Protein AF-A0A3S0BTX6-F1 (afdb_monomer_lite)

Sequence (232 aa):
MAAVDSFFTSITDDEITRYQEYWRTLTPEDYLETFERWLFAFCSVHTSWAANVRGFEAIRSWAHWYQDSAGLKQRLEDSRIGLHINRTKFIGKFCDDYWANPQAFYLAQGEAWVQYRNRLVKRILGLGLAKVSFALEMIYPCAAEVVCLDTHMFQFYGLDQTKHARHYQALERHWVSHCLDRHVPSAVARAIYWDRKQKRTDSRYWTYVLERRPTYGPENTAVHRENIVDLT

pLDDT: mean 91.59, std 16.46, range [28.38, 98.75]

Foldseek 3Di:
DVLLVVLLVPQDPVLLVVLVVVLVLLADPDLLLLLLLLQLLLLPPPFDLVLSLLLSVLCNVVVVPLVPLVSQLVSNVVSVSPPSVQSSVQSNLVSVVCVVPVVLLDDDVPHDLVRSLVSVCVVRPRDHSLSSQSSVCSNCVQDRLFHRCDQVVCVSVVHGCVVPVVCRVVSSVVLSVSCVVSVHGSSSSVQVVVCVVVVHSGDCVRCVSSRDDPPPPPVPPPPVVPDPPDDD

Structure (mmCIF, N/CA/C/O backbone):
data_AF-A0A3S0BTX6-F1
#
_entry.id   AF-A0A3S0BTX6-F1
#
loop_
_atom_site.group_PDB
_atom_site.id
_atom_site.type_symbol
_atom_site.label_atom_id
_atom_site.label_alt_id
_atom_site.label_comp_id
_atom_site.label_asym_id
_atom_site.label_entity_id
_atom_site.label_seq_id
_atom_site.pdbx_PDB_ins_code
_atom_site.Cartn_x
_atom_site.Cartn_y
_atom_site.Cartn_z
_atom_site.occupancy
_atom_site.B_iso_or_equiv
_atom_site.auth_seq_id
_atom_site.auth_comp_id
_atom_site.auth_asym_id
_atom_site.auth_atom_id
_atom_site.pdbx_PDB_model_num
ATOM 1 N N . MET A 1 1 ? -4.127 -3.956 22.983 1.00 85.31 1 MET A N 1
ATOM 2 C CA . MET A 1 1 ? -5.382 -3.723 22.234 1.00 85.31 1 MET A CA 1
ATOM 3 C C . MET A 1 1 ? -6.029 -2.419 22.669 1.00 85.31 1 MET A C 1
ATOM 5 O O . MET A 1 1 ? -6.107 -1.560 21.815 1.00 85.31 1 MET A O 1
ATOM 9 N N . ALA A 1 2 ? -6.249 -2.171 23.968 1.00 91.06 2 ALA A N 1
ATOM 10 C CA . ALA A 1 2 ? -6.825 -0.922 24.511 1.00 91.06 2 ALA A CA 1
ATOM 11 C C . ALA A 1 2 ? -6.443 0.414 23.823 1.00 91.06 2 ALA A C 1
ATOM 13 O O . ALA A 1 2 ? -7.304 1.266 23.621 1.00 91.06 2 ALA A O 1
ATOM 14 N N . ALA A 1 3 ? -5.172 0.622 23.450 1.00 96.44 3 ALA A N 1
ATOM 15 C CA . ALA A 1 3 ? -4.741 1.834 22.741 1.00 96.44 3 ALA A CA 1
ATOM 16 C C . ALA A 1 3 ? -5.374 1.981 21.341 1.00 96.44 3 ALA A C 1
ATOM 18 O O . ALA A 1 3 ? -5.727 3.085 20.932 1.00 96.44 3 ALA A O 1
ATOM 19 N N . VAL A 1 4 ? -5.539 0.868 20.625 1.00 97.56 4 VAL A N 1
ATOM 20 C CA . VAL A 1 4 ? -6.206 0.795 19.319 1.00 97.56 4 VAL A CA 1
ATOM 21 C C . VAL A 1 4 ? -7.705 1.030 19.476 1.00 97.56 4 VAL A C 1
ATOM 23 O O . VAL A 1 4 ? -8.269 1.841 18.749 1.00 97.56 4 VAL A O 1
ATOM 26 N N . ASP A 1 5 ? -8.323 0.413 20.479 1.00 97.88 5 ASP A N 1
ATOM 27 C CA . ASP A 1 5 ? -9.754 0.560 20.774 1.00 97.88 5 ASP A CA 1
ATOM 28 C C . ASP A 1 5 ? -10.080 2.030 21.109 1.00 97.88 5 ASP A C 1
ATOM 30 O O . ASP A 1 5 ? -11.036 2.623 20.599 1.00 97.88 5 ASP A O 1
ATOM 34 N N . SER A 1 6 ? -9.207 2.661 21.904 1.00 98.00 6 SER A N 1
ATOM 35 C CA . SER A 1 6 ? -9.289 4.085 22.255 1.00 98.00 6 SER A CA 1
ATOM 36 C C . SER A 1 6 ? -9.119 4.979 21.027 1.00 98.00 6 SER A C 1
ATOM 38 O O . SER A 1 6 ? -9.824 5.976 20.879 1.00 98.00 6 SER A O 1
ATOM 40 N N . PHE A 1 7 ? -8.215 4.616 20.113 1.00 98.38 7 PHE A N 1
ATOM 41 C CA . PHE A 1 7 ? -8.054 5.329 18.853 1.00 98.38 7 PHE A CA 1
ATOM 42 C C . PHE A 1 7 ? -9.332 5.294 18.019 1.00 98.38 7 PHE A C 1
ATOM 44 O O . PHE A 1 7 ? -9.805 6.366 17.656 1.00 98.38 7 PHE A O 1
ATOM 51 N N . PHE A 1 8 ? -9.935 4.127 17.785 1.00 98.44 8 PHE A N 1
ATOM 52 C CA . PHE A 1 8 ? -11.176 4.030 17.005 1.00 98.44 8 PHE A CA 1
ATOM 53 C C . PHE A 1 8 ? -12.349 4.780 17.644 1.00 98.44 8 PHE A C 1
ATOM 55 O O . PHE A 1 8 ? -13.147 5.396 16.935 1.00 98.44 8 PHE A O 1
ATOM 62 N N . THR A 1 9 ? -12.418 4.791 18.976 1.00 97.69 9 THR A N 1
ATOM 63 C CA . THR A 1 9 ? -13.401 5.589 19.728 1.00 97.69 9 THR A CA 1
ATOM 64 C C . THR A 1 9 ? -13.186 7.094 19.526 1.00 97.69 9 THR A C 1
ATOM 66 O O . THR A 1 9 ? -14.139 7.863 19.531 1.00 97.69 9 THR A O 1
ATOM 69 N N . SER A 1 10 ? -11.939 7.524 19.315 1.00 97.81 10 SER A N 1
ATOM 70 C CA . SER A 1 10 ? -11.574 8.939 19.155 1.00 97.81 10 SER A CA 1
ATOM 71 C C . SER A 1 10 ? -11.671 9.486 17.726 1.00 97.81 10 SER A C 1
ATOM 73 O O . SER A 1 10 ? -11.437 10.678 17.529 1.00 97.81 10 SER A O 1
ATOM 75 N N . ILE A 1 11 ? -11.900 8.644 16.714 1.00 97.88 11 ILE A N 1
ATOM 76 C CA . ILE A 1 11 ? -12.086 9.114 15.333 1.00 97.88 11 ILE A CA 1
ATOM 77 C C . ILE A 1 11 ? -13.466 9.765 15.245 1.00 97.88 11 ILE A C 1
ATOM 79 O O . ILE A 1 11 ? -14.436 9.143 15.670 1.00 97.88 11 ILE A O 1
ATOM 83 N N . THR A 1 12 ? -13.574 10.972 14.693 1.00 97.81 12 THR A N 1
ATOM 84 C CA . THR A 1 12 ? -14.876 11.619 14.464 1.00 97.81 12 THR A CA 1
ATOM 85 C C . THR A 1 12 ? -15.434 11.315 13.074 1.00 97.81 12 THR A C 1
ATOM 87 O O . THR A 1 12 ? -14.688 11.002 12.145 1.00 97.81 12 THR A O 1
ATOM 90 N N . ASP A 1 13 ? -16.749 11.453 12.908 1.00 97.88 13 ASP A N 1
ATOM 91 C CA . ASP A 1 13 ? -17.410 11.240 11.613 1.00 97.88 13 ASP A CA 1
ATOM 92 C C . ASP A 1 13 ? -16.960 12.277 10.561 1.00 97.88 13 ASP A C 1
ATOM 94 O O . ASP A 1 13 ? -16.807 11.947 9.381 1.00 97.88 13 ASP A O 1
ATOM 98 N N . ASP A 1 14 ? -16.635 13.501 10.992 1.00 97.75 14 ASP A N 1
ATOM 99 C CA . ASP A 1 14 ? -16.046 14.544 10.141 1.00 97.75 14 ASP A CA 1
ATOM 100 C C . ASP A 1 14 ? -14.645 14.156 9.639 1.00 97.75 14 ASP A C 1
ATOM 102 O O . ASP A 1 14 ? -14.308 14.374 8.472 1.00 97.75 14 ASP A O 1
ATOM 106 N N . GLU A 1 15 ? -13.805 13.564 10.501 1.00 97.00 15 GLU A N 1
ATOM 107 C CA . GLU A 1 15 ? -12.497 13.049 10.085 1.00 97.00 15 GLU A CA 1
ATOM 108 C C . GLU A 1 15 ? -12.647 11.900 9.090 1.00 97.00 15 GLU A C 1
ATOM 110 O O . GLU A 1 15 ? -11.942 11.892 8.080 1.00 97.00 15 GLU A O 1
ATOM 115 N N . ILE A 1 16 ? -13.575 10.969 9.337 1.00 98.00 16 ILE A N 1
ATOM 116 C CA . ILE A 1 16 ? -13.862 9.859 8.417 1.00 98.00 16 ILE A CA 1
ATOM 117 C C . ILE A 1 16 ? -14.256 10.414 7.053 1.00 98.00 16 ILE A C 1
ATOM 119 O O . ILE A 1 16 ? -13.615 10.081 6.057 1.00 98.00 16 ILE A O 1
ATOM 123 N N . THR A 1 17 ? -15.251 11.301 7.016 1.00 98.12 17 THR A N 1
ATOM 124 C CA . THR A 1 17 ? -15.787 11.879 5.779 1.00 98.12 17 THR A CA 1
ATOM 125 C C . THR A 1 17 ? -14.691 12.581 4.986 1.00 98.12 17 THR A C 1
ATOM 127 O O . THR A 1 17 ? -14.437 12.232 3.834 1.00 98.12 17 THR A O 1
ATOM 130 N N . ARG A 1 18 ? -13.951 13.493 5.625 1.00 97.81 18 ARG A N 1
ATOM 131 C CA . ARG A 1 18 ? -12.898 14.277 4.970 1.00 97.81 18 ARG A CA 1
ATOM 132 C C . ARG A 1 18 ? -11.764 13.414 4.420 1.00 97.81 18 ARG A C 1
ATOM 134 O O . ARG A 1 18 ? -11.274 13.661 3.316 1.00 97.81 18 ARG A O 1
ATOM 141 N N . TYR A 1 19 ? -11.307 12.418 5.181 1.00 98.31 19 TYR A N 1
ATOM 142 C CA . TYR A 1 19 ? -10.267 11.514 4.694 1.00 98.31 19 TYR A CA 1
ATOM 143 C C . TYR A 1 19 ? -10.789 10.616 3.582 1.00 98.31 19 TYR A C 1
ATOM 145 O O . TYR A 1 19 ? -10.091 10.423 2.593 1.00 98.31 19 TYR A O 1
ATOM 153 N N . GLN A 1 20 ? -11.995 10.075 3.722 1.00 97.56 20 GLN A N 1
ATOM 154 C CA . GLN A 1 20 ? -12.587 9.198 2.725 1.00 97.56 20 GLN A CA 1
ATOM 155 C C . GLN A 1 20 ? -12.818 9.927 1.398 1.00 97.56 20 GLN A C 1
ATOM 157 O O . GLN A 1 20 ? -12.520 9.370 0.345 1.00 97.56 20 GLN A O 1
ATOM 162 N N . GLU A 1 21 ? -13.294 11.172 1.430 1.00 97.50 21 GLU A N 1
ATOM 163 C CA . GLU A 1 21 ? -13.417 12.024 0.245 1.00 97.50 21 GLU A CA 1
ATOM 164 C C . GLU A 1 21 ? -12.075 12.207 -0.457 1.00 97.50 21 GLU A C 1
ATOM 166 O O . GLU A 1 21 ? -11.979 11.937 -1.653 1.00 97.50 21 GLU A O 1
ATOM 171 N N . TYR A 1 22 ? -11.028 12.579 0.284 1.00 97.62 22 TYR A N 1
ATOM 172 C CA . TYR A 1 22 ? -9.695 12.749 -0.286 1.00 97.62 22 TYR A CA 1
ATOM 173 C C . TYR A 1 22 ? -9.117 11.440 -0.835 1.00 97.62 22 TYR A C 1
ATOM 175 O O . TYR A 1 22 ? -8.693 11.365 -1.982 1.00 97.62 22 TYR A O 1
ATOM 183 N N . TRP A 1 23 ? -9.118 10.374 -0.042 1.00 97.62 23 TRP A N 1
ATOM 184 C CA . TRP A 1 23 ? -8.547 9.099 -0.461 1.00 97.62 23 TRP A CA 1
ATOM 185 C C . TRP A 1 23 ? -9.301 8.485 -1.643 1.00 97.62 23 TRP A C 1
ATOM 187 O O . TRP A 1 23 ? -8.687 7.814 -2.471 1.00 97.62 23 TRP A O 1
ATOM 197 N N . ARG A 1 24 ? -10.602 8.769 -1.795 1.00 96.69 24 ARG A N 1
ATOM 198 C CA . ARG A 1 24 ? -11.366 8.387 -2.986 1.00 96.69 24 ARG A CA 1
ATOM 199 C C . ARG A 1 24 ? -10.812 9.039 -4.255 1.00 96.69 24 ARG A C 1
ATOM 201 O O . ARG A 1 24 ? -10.760 8.348 -5.270 1.00 96.69 24 ARG A O 1
ATOM 208 N N . THR A 1 25 ? -10.329 10.286 -4.207 1.00 96.31 25 THR A N 1
ATOM 209 C CA . THR A 1 25 ? -9.719 10.950 -5.380 1.00 96.31 25 THR A CA 1
ATOM 210 C C . THR A 1 25 ? -8.386 10.332 -5.804 1.00 96.31 25 THR A C 1
ATOM 212 O O . THR A 1 25 ? -7.902 10.628 -6.890 1.00 96.31 25 THR A O 1
ATOM 215 N N . LEU A 1 26 ? -7.775 9.491 -4.961 1.00 96.12 26 LEU A N 1
ATOM 216 C CA . LEU A 1 26 ? -6.524 8.784 -5.261 1.00 96.12 26 LEU A CA 1
ATOM 217 C C . LEU A 1 26 ? -6.740 7.379 -5.840 1.00 96.12 26 LEU A C 1
ATOM 219 O O . LEU A 1 26 ? -5.755 6.715 -6.188 1.00 96.12 26 LEU A O 1
ATOM 223 N N . THR A 1 27 ? -7.993 6.916 -5.910 1.00 96.56 27 THR A N 1
ATOM 224 C CA . THR A 1 27 ? -8.341 5.580 -6.411 1.00 96.56 27 THR A CA 1
ATOM 225 C C . THR A 1 27 ? -7.883 5.449 -7.862 1.00 96.56 27 THR A C 1
ATOM 227 O O . THR A 1 27 ? -8.326 6.261 -8.677 1.00 96.56 27 THR A O 1
ATOM 230 N N . PRO A 1 28 ? -7.018 4.473 -8.200 1.00 95.94 28 PRO A N 1
ATOM 231 C CA . PRO A 1 28 ? -6.564 4.286 -9.566 1.00 95.94 28 PRO A CA 1
ATOM 232 C C . PRO A 1 28 ? -7.732 3.954 -10.500 1.00 95.94 28 PRO A C 1
ATOM 234 O O . PRO A 1 28 ? -8.594 3.146 -10.154 1.00 95.94 28 PRO A O 1
ATOM 237 N N . GLU A 1 29 ? -7.745 4.561 -11.683 1.00 93.25 29 GLU A N 1
ATOM 238 C CA . GLU A 1 29 ? -8.796 4.355 -12.694 1.00 93.25 29 GLU A CA 1
ATOM 239 C C . GLU A 1 29 ? -8.452 3.256 -13.703 1.00 93.25 29 GLU A C 1
ATOM 241 O O . GLU A 1 29 ? -9.345 2.642 -14.288 1.00 93.25 29 GLU A O 1
ATOM 246 N N . ASP A 1 30 ? -7.164 2.970 -13.883 1.00 93.06 30 ASP A N 1
ATOM 247 C CA . ASP A 1 30 ? -6.687 2.011 -14.868 1.00 93.06 30 ASP A CA 1
ATOM 248 C C . ASP A 1 30 ? -5.523 1.146 -14.350 1.00 93.06 30 ASP A C 1
ATOM 250 O O . ASP A 1 30 ? -5.086 1.207 -13.189 1.00 93.06 30 ASP A O 1
ATOM 254 N N . TYR A 1 31 ? -5.027 0.283 -15.234 1.00 94.38 31 TYR A N 1
ATOM 255 C CA . TYR A 1 31 ? -3.908 -0.604 -14.943 1.00 94.38 31 TYR A CA 1
ATOM 256 C C . TYR A 1 31 ? -2.562 0.127 -14.865 1.00 94.38 31 TYR A C 1
ATOM 258 O O . TYR A 1 31 ? -1.632 -0.426 -14.279 1.00 94.38 31 TYR A O 1
ATOM 266 N N . LEU A 1 32 ? -2.430 1.339 -15.409 1.00 93.62 32 LEU A N 1
ATOM 267 C CA . LEU A 1 32 ? -1.206 2.139 -15.325 1.00 93.62 32 LEU A CA 1
ATOM 268 C C . LEU A 1 32 ? -1.096 2.751 -13.925 1.00 93.62 32 LEU A C 1
ATOM 270 O O . LEU A 1 32 ? -0.095 2.553 -13.238 1.00 93.62 32 LEU A O 1
ATOM 274 N N . GLU A 1 33 ? -2.156 3.402 -13.447 1.00 95.31 33 GLU A N 1
ATOM 275 C CA . GLU A 1 33 ? -2.215 3.969 -12.099 1.00 95.31 33 GLU A CA 1
ATOM 276 C C . GLU A 1 33 ? -2.116 2.865 -11.033 1.00 95.31 33 GLU A C 1
ATOM 278 O O . GLU A 1 33 ? -1.428 3.027 -10.021 1.00 95.31 33 GLU A O 1
ATOM 283 N N . THR A 1 34 ? -2.735 1.703 -11.279 1.00 97.62 34 THR A N 1
ATOM 284 C CA . THR A 1 34 ? -2.606 0.521 -10.410 1.00 97.62 34 THR A CA 1
ATOM 285 C C . THR A 1 34 ? -1.158 0.032 -10.342 1.00 97.62 34 THR A C 1
ATOM 287 O O . THR A 1 34 ? -0.646 -0.238 -9.252 1.00 97.62 34 THR A O 1
ATOM 290 N N . PHE A 1 35 ? -0.465 -0.038 -11.482 1.00 97.81 35 PHE A N 1
ATOM 291 C CA . PHE A 1 35 ? 0.953 -0.392 -11.545 1.00 97.81 35 PHE A CA 1
ATOM 292 C C . PHE A 1 35 ? 1.821 0.584 -10.740 1.00 97.81 35 PHE A C 1
ATOM 294 O O . PHE A 1 35 ? 2.686 0.161 -9.969 1.00 97.81 35 PHE A O 1
ATOM 301 N N . GLU A 1 36 ? 1.546 1.886 -10.821 1.00 97.25 36 GLU A N 1
ATOM 302 C CA . GLU A 1 36 ? 2.247 2.892 -10.021 1.00 97.25 36 GLU A CA 1
ATOM 303 C C . GLU A 1 36 ? 2.058 2.687 -8.510 1.00 97.25 36 GLU A C 1
ATOM 305 O O . GLU A 1 36 ? 3.014 2.864 -7.748 1.00 97.25 36 GLU A O 1
ATOM 310 N N . ARG A 1 37 ? 0.873 2.250 -8.050 1.00 98.31 37 ARG A N 1
ATOM 311 C CA . ARG A 1 37 ? 0.659 1.915 -6.625 1.00 98.31 37 ARG A CA 1
ATOM 312 C C . ARG A 1 37 ? 1.556 0.764 -6.175 1.00 98.31 37 ARG A C 1
ATOM 314 O O . ARG A 1 37 ? 2.072 0.789 -5.055 1.00 98.31 37 ARG A O 1
ATOM 321 N N . TRP A 1 38 ? 1.803 -0.211 -7.048 1.00 98.62 38 TRP A N 1
ATOM 322 C CA . TRP A 1 38 ? 2.756 -1.285 -6.777 1.00 98.62 38 TRP A CA 1
ATOM 323 C C . TRP A 1 38 ? 4.197 -0.780 -6.718 1.00 98.62 38 TRP A C 1
ATOM 325 O O . TRP A 1 38 ? 4.909 -1.122 -5.773 1.00 98.62 38 TRP A O 1
ATOM 335 N N . LEU A 1 39 ? 4.621 0.077 -7.654 1.00 98.44 39 LEU A N 1
ATOM 336 C CA . LEU A 1 39 ? 5.952 0.699 -7.607 1.00 98.44 39 LEU A CA 1
ATOM 337 C C . LEU A 1 39 ? 6.162 1.487 -6.307 1.00 98.44 39 LEU A C 1
ATOM 339 O O . LEU A 1 39 ? 7.201 1.353 -5.655 1.00 98.44 39 LEU A O 1
ATOM 343 N N . PHE A 1 40 ? 5.152 2.246 -5.878 1.00 98.56 40 PHE A N 1
ATOM 344 C CA . PHE A 1 40 ? 5.179 2.953 -4.600 1.00 98.56 40 PHE A CA 1
ATOM 345 C C . PHE A 1 40 ? 5.290 1.981 -3.413 1.00 98.56 40 PHE A C 1
ATOM 347 O O . PHE A 1 40 ? 6.073 2.194 -2.483 1.00 98.56 40 PHE A O 1
ATOM 354 N N . ALA A 1 41 ? 4.559 0.863 -3.444 1.00 98.56 41 ALA A N 1
ATOM 355 C CA . ALA A 1 41 ? 4.641 -0.159 -2.406 1.00 98.56 41 ALA A CA 1
ATOM 356 C C . ALA A 1 41 ? 6.029 -0.812 -2.334 1.00 98.56 41 ALA A C 1
ATOM 358 O O . ALA A 1 41 ? 6.549 -0.976 -1.224 1.00 98.56 41 ALA A O 1
ATOM 359 N N . PHE A 1 42 ? 6.662 -1.102 -3.478 1.00 98.56 42 PHE A N 1
ATOM 360 C CA . PHE A 1 42 ? 8.058 -1.535 -3.526 1.00 98.56 42 PHE A CA 1
ATOM 361 C C . PHE A 1 42 ? 8.939 -0.534 -2.805 1.00 98.56 42 PHE A C 1
ATOM 363 O O . PHE A 1 42 ? 9.574 -0.911 -1.818 1.00 98.56 42 PHE A O 1
ATOM 370 N N . CYS A 1 43 ? 8.921 0.736 -3.214 1.00 98.19 43 CYS A N 1
ATOM 371 C CA . CYS A 1 43 ? 9.722 1.816 -2.629 1.00 98.19 43 CYS A CA 1
ATOM 372 C C . CYS A 1 43 ? 9.550 1.975 -1.101 1.00 98.19 43 CYS A C 1
ATOM 374 O O . CYS A 1 43 ? 10.475 2.412 -0.413 1.00 98.19 43 CYS A O 1
ATOM 376 N N . SER A 1 44 ? 8.444 1.498 -0.525 1.00 97.00 44 SER A N 1
ATOM 377 C CA . SER A 1 44 ? 8.152 1.593 0.913 1.00 97.00 44 SER A CA 1
ATOM 378 C C . SER A 1 44 ? 8.814 0.532 1.818 1.00 97.00 44 SER A C 1
ATOM 380 O O . SER A 1 44 ? 8.680 0.588 3.046 1.00 97.00 44 SER A O 1
ATOM 382 N N . VAL A 1 45 ? 9.464 -0.494 1.255 1.00 96.31 45 VAL A N 1
ATOM 383 C CA . VAL A 1 45 ? 10.104 -1.582 2.025 1.00 96.31 45 VAL A CA 1
ATOM 384 C C . VAL A 1 45 ? 11.355 -1.074 2.753 1.00 96.31 45 VAL A C 1
ATOM 386 O O . VAL A 1 45 ? 12.283 -0.612 2.105 1.00 96.31 45 VAL A O 1
ATOM 389 N N . HIS A 1 46 ? 11.424 -1.201 4.084 1.00 92.69 46 HIS A N 1
ATOM 390 C CA . HIS A 1 46 ? 12.586 -0.780 4.894 1.00 92.69 46 HIS A CA 1
ATOM 391 C C . HIS A 1 46 ? 13.042 0.677 4.655 1.00 92.69 46 HIS A C 1
ATOM 393 O O . HIS A 1 46 ? 14.234 0.973 4.674 1.00 92.69 46 HIS A O 1
ATOM 399 N N . THR A 1 47 ? 12.100 1.598 4.434 1.00 93.12 47 THR A N 1
ATOM 400 C CA . THR A 1 47 ? 12.377 3.024 4.185 1.00 93.12 47 THR A CA 1
ATOM 401 C C . THR A 1 47 ? 11.464 3.932 5.005 1.00 93.12 47 THR A C 1
ATOM 403 O O . THR A 1 47 ? 10.390 3.530 5.452 1.00 93.12 47 THR A O 1
ATOM 406 N N . SER A 1 48 ? 11.888 5.184 5.200 1.00 93.00 48 SER A N 1
ATOM 407 C CA . SER A 1 48 ? 11.002 6.249 5.679 1.00 93.00 48 SER A CA 1
ATOM 408 C C . SER A 1 48 ? 10.030 6.686 4.580 1.00 93.00 48 SER A C 1
ATOM 410 O O . SER A 1 48 ? 10.298 6.489 3.393 1.00 93.00 48 SER A O 1
ATOM 412 N N . TRP A 1 49 ? 8.932 7.355 4.952 1.00 91.62 49 TRP A N 1
ATOM 413 C CA . TRP A 1 49 ? 7.984 7.902 3.973 1.00 91.62 49 TRP A CA 1
ATOM 414 C C . TRP A 1 49 ? 8.667 8.871 2.989 1.00 91.62 49 TRP A C 1
ATOM 416 O O . TRP A 1 49 ? 8.385 8.826 1.797 1.00 91.62 49 TRP A O 1
ATOM 426 N N . ALA A 1 50 ? 9.628 9.680 3.452 1.00 94.12 50 ALA A N 1
ATOM 427 C CA . ALA A 1 50 ? 10.342 10.635 2.605 1.00 94.12 50 ALA A CA 1
ATOM 428 C C . ALA A 1 50 ? 11.283 9.941 1.606 1.00 94.12 50 ALA A C 1
ATOM 430 O O . ALA A 1 50 ? 11.378 10.351 0.453 1.00 94.12 50 ALA A O 1
ATOM 431 N N . ALA A 1 51 ? 11.978 8.879 2.031 1.00 96.00 51 ALA A N 1
ATOM 432 C CA . ALA A 1 51 ? 12.806 8.081 1.126 1.00 96.00 51 ALA A CA 1
ATOM 433 C C . ALA A 1 51 ? 11.956 7.288 0.123 1.00 96.00 51 ALA A C 1
ATOM 435 O O . ALA A 1 51 ? 12.340 7.177 -1.038 1.00 96.00 51 ALA A O 1
ATOM 436 N N . ASN A 1 52 ? 10.792 6.792 0.553 1.00 97.38 52 ASN A N 1
ATOM 437 C CA . ASN A 1 52 ? 9.818 6.145 -0.319 1.00 97.38 52 ASN A CA 1
ATOM 438 C C . ASN A 1 52 ? 9.352 7.092 -1.438 1.00 97.38 52 ASN A C 1
ATOM 440 O O . ASN A 1 52 ? 9.466 6.746 -2.609 1.00 97.38 52 ASN A O 1
ATOM 444 N N . VAL A 1 53 ? 8.922 8.306 -1.075 1.00 97.38 53 VAL A N 1
ATOM 445 C CA . VAL A 1 53 ? 8.520 9.360 -2.022 1.00 97.38 53 VAL A CA 1
ATOM 446 C C . VAL A 1 53 ? 9.629 9.642 -3.036 1.00 97.38 53 VAL A C 1
ATOM 448 O O . VAL A 1 53 ? 9.388 9.519 -4.232 1.00 97.38 53 VAL A O 1
ATOM 451 N N . ARG A 1 54 ? 10.863 9.914 -2.584 1.00 97.38 54 ARG A N 1
ATOM 452 C CA . ARG A 1 54 ? 11.991 10.184 -3.495 1.00 97.38 54 ARG A CA 1
ATOM 453 C C . ARG A 1 54 ? 12.278 9.031 -4.452 1.00 97.38 54 ARG A C 1
ATOM 455 O O . ARG A 1 54 ? 12.484 9.260 -5.639 1.00 97.38 54 ARG A O 1
ATOM 462 N N . GLY A 1 55 ? 12.310 7.797 -3.950 1.00 97.81 55 GLY A N 1
ATOM 463 C CA . GLY A 1 55 ? 12.582 6.646 -4.807 1.00 97.81 55 GLY A CA 1
ATOM 464 C C . GLY A 1 55 ? 11.446 6.356 -5.779 1.00 97.81 55 GLY A C 1
ATOM 465 O O . GLY A 1 55 ? 11.721 6.018 -6.923 1.00 97.81 55 GLY A O 1
ATOM 466 N N . PHE A 1 56 ? 10.186 6.546 -5.373 1.00 98.12 56 PHE A N 1
ATOM 467 C CA . PHE A 1 56 ? 9.056 6.468 -6.295 1.00 98.12 56 PHE A CA 1
ATOM 468 C C . PHE A 1 56 ? 9.130 7.554 -7.370 1.00 98.12 56 PHE A C 1
ATOM 470 O O . PHE A 1 56 ? 9.016 7.229 -8.544 1.00 98.12 56 PHE A O 1
ATOM 477 N N . GLU A 1 57 ? 9.378 8.817 -7.017 1.00 97.06 57 GLU A N 1
ATOM 478 C CA . GLU A 1 57 ? 9.501 9.888 -8.016 1.00 97.06 57 GLU A CA 1
ATOM 479 C C . GLU A 1 57 ? 10.641 9.640 -9.012 1.00 97.06 57 GLU A C 1
ATOM 481 O O . GLU A 1 57 ? 10.491 9.956 -10.190 1.00 97.06 57 GLU A O 1
ATOM 486 N N . ALA A 1 58 ? 11.735 9.003 -8.588 1.00 97.06 58 ALA A N 1
ATOM 487 C CA . ALA A 1 58 ? 12.834 8.636 -9.482 1.00 97.06 58 ALA A CA 1
ATOM 488 C C . ALA A 1 58 ? 12.453 7.565 -10.522 1.00 97.06 58 ALA A C 1
ATOM 490 O O . ALA A 1 58 ? 13.059 7.512 -11.597 1.00 97.06 58 ALA A O 1
ATOM 491 N N . ILE A 1 59 ? 11.461 6.719 -10.215 1.00 96.75 59 ILE A N 1
ATOM 492 C CA . ILE A 1 59 ? 11.062 5.589 -11.066 1.00 96.75 59 ILE A CA 1
ATOM 493 C C . ILE A 1 59 ? 9.638 5.699 -11.625 1.00 96.75 59 ILE A C 1
ATOM 495 O O . ILE A 1 59 ? 9.276 4.908 -12.483 1.00 96.75 59 ILE A O 1
ATOM 499 N N . ARG A 1 60 ? 8.814 6.669 -11.217 1.00 93.00 60 ARG A N 1
ATOM 500 C CA . ARG A 1 60 ? 7.414 6.777 -11.678 1.00 93.00 60 ARG A CA 1
ATOM 501 C C . ARG A 1 60 ? 7.286 6.890 -13.199 1.00 93.00 60 ARG A C 1
ATOM 503 O O . ARG A 1 60 ? 6.274 6.500 -13.758 1.00 93.00 60 ARG A O 1
ATOM 510 N N . SER A 1 61 ? 8.316 7.387 -13.882 1.00 89.62 61 SER A N 1
ATOM 511 C CA . SER A 1 61 ? 8.388 7.482 -15.342 1.00 89.62 61 SER A CA 1
ATOM 512 C C . SER A 1 61 ? 8.813 6.149 -15.985 1.00 89.62 61 SER A C 1
ATOM 514 O O . SER A 1 61 ? 9.770 6.064 -16.757 1.00 89.62 61 SER A O 1
ATOM 516 N N . TRP A 1 62 ? 8.091 5.083 -15.632 1.00 90.94 62 TRP A N 1
ATOM 517 C CA . TRP A 1 62 ? 8.449 3.688 -15.903 1.00 90.94 62 TRP A CA 1
ATOM 518 C C . TRP A 1 62 ? 8.573 3.331 -17.381 1.00 90.94 62 TRP A C 1
ATOM 520 O O . TRP A 1 62 ? 9.414 2.506 -17.730 1.00 90.94 62 TRP A O 1
ATOM 530 N N . ALA A 1 63 ? 7.848 4.014 -18.268 1.00 88.94 63 ALA A N 1
ATOM 531 C CA . ALA A 1 63 ? 7.967 3.819 -19.712 1.00 88.94 63 ALA A CA 1
ATOM 532 C C . ALA A 1 63 ? 9.403 4.032 -20.240 1.00 88.94 63 ALA A C 1
ATOM 534 O O . ALA A 1 63 ? 9.779 3.429 -21.240 1.00 88.94 63 ALA A O 1
ATOM 535 N N . HIS A 1 64 ? 10.228 4.837 -19.557 1.00 89.19 64 HIS A N 1
ATOM 536 C CA . HIS A 1 64 ? 11.617 5.094 -19.956 1.00 89.19 64 HIS A CA 1
ATOM 537 C C . HIS A 1 64 ? 12.629 4.069 -19.442 1.00 89.19 64 HIS A C 1
ATOM 539 O O . HIS A 1 64 ? 13.792 4.147 -19.827 1.00 89.19 64 HIS A O 1
ATOM 545 N N . TRP A 1 65 ? 12.238 3.163 -18.543 1.00 92.38 65 TRP A N 1
ATOM 546 C CA . TRP A 1 65 ? 13.176 2.205 -17.955 1.00 92.38 65 TRP A CA 1
ATOM 547 C C . TRP A 1 65 ? 12.645 0.776 -17.832 1.00 92.38 65 TRP A C 1
ATOM 549 O O . TRP A 1 65 ? 13.420 -0.099 -17.471 1.00 92.38 65 TRP A O 1
ATOM 559 N N . TYR A 1 66 ? 11.373 0.481 -18.126 1.00 86.62 66 TYR A N 1
ATOM 560 C CA . TYR A 1 66 ? 10.790 -0.839 -17.825 1.00 86.62 66 TYR A CA 1
ATOM 561 C C . TYR A 1 66 ? 11.500 -2.026 -18.507 1.00 86.62 66 TYR A C 1
ATOM 563 O O . TYR A 1 66 ? 11.489 -3.120 -17.954 1.00 86.62 66 TYR A O 1
ATOM 571 N N . GLN A 1 67 ? 12.154 -1.806 -19.654 1.00 87.94 67 GLN A N 1
ATOM 572 C CA . GLN A 1 67 ? 13.021 -2.784 -20.342 1.00 87.94 67 GLN A CA 1
ATOM 573 C C . GLN A 1 67 ? 14.522 -2.519 -20.150 1.00 87.94 67 GLN A C 1
ATOM 575 O O . GLN A 1 67 ? 15.359 -3.271 -20.640 1.00 87.94 67 GLN A O 1
ATOM 580 N N . ASP A 1 68 ? 14.872 -1.460 -19.427 1.00 93.75 68 ASP A N 1
ATOM 581 C CA . ASP A 1 68 ? 16.239 -1.062 -19.119 1.00 93.75 68 ASP A CA 1
ATOM 582 C C . ASP A 1 68 ? 16.506 -1.244 -17.620 1.00 93.75 68 ASP A C 1
ATOM 584 O O . ASP A 1 68 ? 16.391 -0.330 -16.796 1.00 93.75 68 ASP A O 1
ATOM 588 N N . SER A 1 69 ? 16.892 -2.468 -17.255 1.00 95.38 69 SER A N 1
ATOM 589 C CA . SER A 1 69 ? 17.241 -2.789 -15.870 1.00 95.38 69 SER A CA 1
ATOM 590 C C . SER A 1 69 ? 18.419 -1.958 -15.347 1.00 95.38 69 SER A C 1
ATOM 592 O O . SER A 1 69 ? 18.497 -1.743 -14.134 1.00 95.38 69 SER A O 1
ATOM 594 N N . ALA A 1 70 ? 19.343 -1.518 -16.210 1.00 96.56 70 ALA A N 1
ATOM 595 C CA . ALA A 1 70 ? 20.470 -0.686 -15.798 1.00 96.56 70 ALA A CA 1
ATOM 596 C C . ALA A 1 70 ? 19.990 0.734 -15.473 1.00 96.56 70 ALA A C 1
ATOM 598 O O . ALA A 1 70 ? 20.315 1.257 -14.406 1.00 96.56 70 ALA A O 1
ATOM 599 N N . GLY A 1 71 ? 19.132 1.304 -16.321 1.00 96.88 71 GLY A N 1
ATOM 600 C CA . GLY A 1 71 ? 18.469 2.582 -16.083 1.00 96.88 71 GLY A CA 1
ATOM 601 C C . GLY A 1 71 ? 17.597 2.579 -14.829 1.00 96.88 71 GLY A C 1
ATOM 602 O O . GLY A 1 71 ? 17.655 3.528 -14.046 1.00 96.88 71 GLY A O 1
ATOM 603 N N . LEU A 1 72 ? 16.845 1.503 -14.569 1.00 97.69 72 LEU A N 1
ATOM 604 C CA . LEU A 1 72 ? 16.110 1.346 -13.307 1.00 97.69 72 LEU A CA 1
ATOM 605 C C . LEU A 1 72 ? 17.058 1.372 -12.100 1.00 97.69 72 LEU A C 1
ATOM 607 O O . LEU A 1 72 ? 16.810 2.098 -11.134 1.00 97.69 72 LEU A O 1
ATOM 611 N N . LYS A 1 73 ? 18.147 0.593 -12.151 1.00 97.94 73 LYS A N 1
ATOM 612 C CA . LYS A 1 73 ? 19.127 0.537 -11.060 1.00 97.94 73 LYS A CA 1
ATOM 613 C C . LYS A 1 73 ? 19.729 1.911 -10.791 1.00 97.94 73 LYS A C 1
ATOM 615 O O . LYS A 1 73 ? 19.749 2.326 -9.634 1.00 97.94 73 LYS A O 1
ATOM 620 N N . GLN A 1 74 ? 20.167 2.604 -11.842 1.00 97.75 74 GLN A N 1
ATOM 621 C CA . GLN A 1 74 ? 20.782 3.925 -11.742 1.00 97.75 74 GLN A CA 1
ATOM 622 C C . GLN A 1 74 ? 19.831 4.926 -11.074 1.00 97.75 74 GLN A C 1
ATOM 624 O O . GLN A 1 74 ? 20.189 5.546 -10.080 1.00 97.75 74 GLN A O 1
ATOM 629 N N . ARG A 1 75 ? 18.569 4.992 -11.519 1.00 97.94 75 ARG A N 1
ATOM 630 C CA . ARG A 1 75 ? 17.543 5.869 -10.922 1.00 97.94 75 ARG A CA 1
ATOM 631 C C . ARG A 1 75 ? 17.318 5.584 -9.435 1.00 97.94 75 ARG A C 1
ATOM 633 O O . ARG A 1 75 ? 17.201 6.506 -8.626 1.00 97.94 75 ARG A O 1
ATOM 640 N N . LEU A 1 76 ? 17.255 4.306 -9.057 1.00 97.75 76 LEU A N 1
ATOM 641 C CA . LEU A 1 76 ? 17.109 3.903 -7.657 1.00 97.75 76 LEU A CA 1
ATOM 642 C C . LEU A 1 76 ? 18.346 4.271 -6.827 1.00 97.75 76 LEU A C 1
ATOM 644 O O . LEU A 1 76 ? 18.201 4.716 -5.688 1.00 97.75 76 LEU A O 1
ATOM 648 N N . GLU A 1 77 ? 19.545 4.105 -7.375 1.00 97.44 77 GLU A N 1
ATOM 649 C CA . GLU A 1 77 ? 20.802 4.482 -6.727 1.00 97.44 77 GLU A CA 1
ATOM 650 C C . GLU A 1 77 ? 20.886 6.000 -6.503 1.00 97.44 77 GLU A C 1
ATOM 652 O O . GLU A 1 77 ? 21.059 6.438 -5.360 1.00 97.44 77 GLU A O 1
ATOM 657 N N . ASP A 1 78 ? 20.609 6.791 -7.541 1.00 97.69 78 ASP A N 1
ATOM 658 C CA . ASP A 1 78 ? 20.618 8.258 -7.507 1.00 97.69 78 ASP A CA 1
ATOM 659 C C . ASP A 1 78 ? 19.598 8.825 -6.511 1.00 97.69 78 ASP A C 1
ATOM 661 O O . ASP A 1 78 ? 19.863 9.808 -5.816 1.00 97.69 78 ASP A O 1
ATOM 665 N N . SER A 1 79 ? 18.447 8.159 -6.358 1.00 97.25 79 SER A N 1
ATOM 666 C CA . SER A 1 79 ? 17.421 8.543 -5.376 1.00 97.25 79 SER A CA 1
ATOM 667 C C . SER A 1 79 ? 17.840 8.334 -3.912 1.00 97.25 79 SER A C 1
ATOM 669 O O . SER A 1 79 ? 17.170 8.818 -2.989 1.00 97.25 79 SER A O 1
ATOM 671 N N . ARG A 1 80 ? 18.929 7.583 -3.678 1.00 96.19 80 ARG A N 1
ATOM 672 C CA . ARG A 1 80 ? 19.426 7.174 -2.353 1.00 96.19 80 ARG A CA 1
ATOM 673 C C . ARG A 1 80 ? 18.369 6.454 -1.502 1.00 96.19 80 ARG A C 1
ATOM 675 O O . ARG A 1 80 ? 18.360 6.579 -0.278 1.00 96.19 80 ARG A O 1
ATOM 682 N N . ILE A 1 81 ? 17.472 5.688 -2.131 1.00 95.00 81 ILE A N 1
ATOM 683 C CA . ILE A 1 81 ? 16.412 4.930 -1.435 1.00 95.00 81 ILE A CA 1
ATOM 684 C C . ILE A 1 81 ? 16.943 3.714 -0.648 1.00 95.00 81 ILE A C 1
ATOM 686 O O . ILE A 1 81 ? 16.261 3.191 0.234 1.00 95.00 81 ILE A O 1
ATOM 690 N N . GLY A 1 82 ? 18.167 3.264 -0.938 1.00 94.94 82 GLY A N 1
ATOM 691 C CA . GLY A 1 82 ? 18.760 2.069 -0.333 1.00 94.94 82 GLY A CA 1
ATOM 692 C C . GLY A 1 82 ? 18.198 0.764 -0.910 1.00 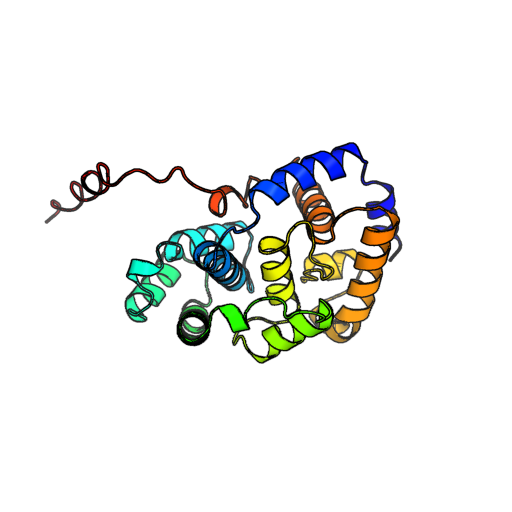94.94 82 GLY A C 1
ATOM 693 O O . GLY A 1 82 ? 17.168 0.747 -1.584 1.00 94.94 82 GLY A O 1
ATOM 694 N N . LEU A 1 83 ? 18.905 -0.349 -0.679 1.00 95.38 83 LEU A N 1
ATOM 695 C CA . LEU A 1 83 ? 18.576 -1.679 -1.230 1.00 95.38 83 LEU A CA 1
ATOM 696 C C . LEU A 1 83 ? 18.366 -1.692 -2.761 1.00 95.38 83 LEU A C 1
ATOM 698 O O . LEU A 1 83 ? 17.656 -2.554 -3.277 1.00 95.38 83 LEU A O 1
ATOM 702 N N . HIS A 1 84 ? 18.972 -0.751 -3.494 1.00 95.81 84 HIS A N 1
ATOM 703 C CA . HIS A 1 84 ? 18.705 -0.508 -4.917 1.00 95.81 84 HIS A CA 1
ATOM 704 C C . HIS A 1 84 ? 18.923 -1.761 -5.785 1.00 95.81 84 HIS A C 1
ATOM 706 O O . HIS A 1 84 ? 18.128 -2.012 -6.685 1.00 95.81 84 HIS A O 1
ATOM 712 N N . ILE A 1 85 ? 19.904 -2.616 -5.462 1.00 96.69 85 ILE A N 1
ATOM 713 C CA . ILE A 1 85 ? 20.137 -3.899 -6.156 1.00 96.69 85 ILE A CA 1
ATOM 714 C C . ILE A 1 85 ? 18.921 -4.831 -6.033 1.00 96.69 85 ILE A C 1
ATOM 716 O O . ILE A 1 85 ? 18.366 -5.274 -7.038 1.00 96.69 85 ILE A O 1
ATOM 720 N N . ASN A 1 86 ? 18.468 -5.098 -4.804 1.00 97.56 86 ASN A N 1
ATOM 721 C CA . ASN A 1 86 ? 17.318 -5.974 -4.558 1.00 97.56 86 ASN A CA 1
ATOM 722 C C . ASN A 1 86 ? 16.037 -5.383 -5.150 1.00 97.56 86 ASN A C 1
ATOM 724 O O . ASN A 1 86 ? 15.253 -6.099 -5.763 1.00 97.56 86 ASN A O 1
ATOM 728 N N . ARG A 1 87 ? 15.851 -4.066 -5.018 1.00 97.44 87 ARG A N 1
ATOM 729 C CA . ARG A 1 87 ? 14.715 -3.345 -5.599 1.00 97.44 87 ARG A CA 1
ATOM 730 C C . ARG A 1 87 ? 14.667 -3.474 -7.112 1.00 97.44 87 ARG A C 1
ATOM 732 O O . ARG A 1 87 ? 13.610 -3.799 -7.630 1.00 97.44 87 ARG A O 1
ATOM 739 N N . THR A 1 88 ? 15.799 -3.292 -7.789 1.00 98.06 88 THR A N 1
ATOM 740 C CA . THR A 1 88 ? 15.904 -3.454 -9.247 1.00 98.06 88 THR A CA 1
ATOM 741 C C . THR A 1 88 ? 15.454 -4.852 -9.656 1.00 98.06 88 THR A C 1
ATOM 743 O O . THR A 1 88 ? 14.587 -4.991 -10.512 1.00 98.06 88 THR A O 1
ATOM 746 N N . LYS A 1 89 ? 15.968 -5.892 -8.984 1.00 98.06 89 LYS A N 1
ATOM 747 C CA . LYS A 1 89 ? 15.581 -7.285 -9.249 1.00 98.06 89 LYS A CA 1
ATOM 748 C C . LYS A 1 89 ? 14.082 -7.525 -9.042 1.00 98.06 89 LYS A C 1
ATOM 750 O O . LYS A 1 89 ? 13.443 -8.171 -9.867 1.00 98.06 89 LYS A O 1
ATOM 755 N N . PHE A 1 90 ? 13.534 -7.063 -7.920 1.00 98.31 90 PHE A N 1
ATOM 756 C CA . PHE A 1 90 ? 12.140 -7.325 -7.555 1.00 98.31 90 PHE A CA 1
ATOM 757 C C . PHE A 1 90 ? 11.160 -6.552 -8.436 1.00 98.31 90 PHE A C 1
ATOM 759 O O . PHE A 1 90 ? 10.195 -7.139 -8.917 1.00 98.31 90 PHE A O 1
ATOM 766 N N . ILE A 1 91 ? 11.441 -5.271 -8.691 1.00 98.38 91 ILE A N 1
ATOM 767 C CA . ILE A 1 91 ? 10.645 -4.433 -9.588 1.00 98.38 91 ILE A CA 1
ATOM 768 C C . ILE A 1 91 ? 10.719 -4.980 -11.012 1.00 98.38 91 ILE A C 1
ATOM 770 O O . ILE A 1 91 ? 9.673 -5.148 -11.617 1.00 98.38 91 ILE A O 1
ATOM 774 N N . GLY A 1 92 ? 11.906 -5.337 -11.518 1.00 97.62 92 GLY A N 1
ATOM 775 C CA . GLY A 1 92 ? 12.054 -5.922 -12.855 1.00 97.62 92 GLY A CA 1
ATOM 776 C C . GLY A 1 92 ? 11.197 -7.177 -13.038 1.00 97.62 92 GLY A C 1
ATOM 777 O O . GLY A 1 92 ? 10.363 -7.223 -13.936 1.00 97.62 92 GLY A O 1
ATOM 778 N N . LYS A 1 93 ? 11.290 -8.140 -12.108 1.00 97.69 93 LYS A N 1
ATOM 779 C CA . LYS A 1 93 ? 10.430 -9.334 -12.144 1.00 97.69 93 LYS A CA 1
ATOM 780 C C . LYS A 1 93 ? 8.938 -8.985 -12.078 1.00 97.69 93 LYS A C 1
ATOM 782 O O . LYS A 1 93 ? 8.124 -9.617 -12.745 1.00 97.69 93 LYS A O 1
ATOM 787 N N . PHE A 1 94 ? 8.568 -8.023 -11.237 1.00 98.19 94 PHE A N 1
ATOM 788 C CA . PHE A 1 94 ? 7.183 -7.583 -11.136 1.00 98.19 94 PHE A CA 1
ATOM 789 C C . PHE A 1 94 ? 6.689 -6.941 -12.437 1.00 98.19 94 PHE A C 1
ATOM 791 O O . PHE A 1 94 ? 5.568 -7.234 -12.837 1.00 98.19 94 PHE A O 1
ATOM 798 N N . CYS A 1 95 ? 7.508 -6.125 -13.111 1.00 96.94 95 CYS A N 1
ATOM 799 C CA . CYS A 1 95 ? 7.189 -5.564 -14.423 1.00 96.94 95 CYS A CA 1
ATOM 800 C C . CYS A 1 95 ? 6.868 -6.677 -15.423 1.00 96.94 95 CYS A C 1
ATOM 802 O O . CYS A 1 95 ? 5.809 -6.629 -16.043 1.00 96.94 95 CYS A O 1
ATOM 804 N N . ASP A 1 96 ? 7.732 -7.689 -15.530 1.00 95.75 96 ASP A N 1
ATOM 805 C CA . ASP A 1 96 ? 7.525 -8.818 -16.445 1.00 95.75 96 ASP A CA 1
ATOM 806 C C . ASP A 1 96 ? 6.196 -9.534 -16.155 1.00 95.75 96 ASP A C 1
ATOM 808 O O . ASP A 1 96 ? 5.376 -9.740 -17.051 1.00 95.75 96 ASP A O 1
ATOM 812 N N . ASP A 1 97 ? 5.946 -9.867 -14.883 1.00 96.75 97 ASP A N 1
ATOM 813 C CA . ASP A 1 97 ? 4.739 -10.590 -14.475 1.00 96.75 97 ASP A CA 1
ATOM 814 C C . ASP A 1 97 ? 3.463 -9.744 -14.668 1.00 96.75 97 ASP A C 1
ATOM 816 O O . ASP A 1 97 ? 2.425 -10.283 -15.064 1.00 96.75 97 ASP A O 1
ATOM 820 N N . TYR A 1 98 ? 3.521 -8.440 -14.368 1.00 97.31 98 TYR A N 1
ATOM 821 C CA . TYR A 1 98 ? 2.390 -7.514 -14.477 1.00 97.31 98 TYR A CA 1
ATOM 822 C C . TYR A 1 98 ? 2.016 -7.265 -15.930 1.00 97.31 98 TYR A C 1
ATOM 824 O O . TYR A 1 98 ? 0.852 -7.413 -16.291 1.00 97.31 98 TYR A O 1
ATOM 832 N N . TRP A 1 99 ? 2.994 -6.952 -16.780 1.00 95.50 99 TRP A N 1
ATOM 833 C CA . TRP A 1 99 ? 2.740 -6.645 -18.185 1.00 95.50 99 TRP A CA 1
ATOM 834 C C . TRP A 1 99 ? 2.369 -7.875 -19.015 1.00 95.50 99 TRP A C 1
ATOM 836 O O . TRP A 1 99 ? 1.662 -7.736 -20.010 1.00 95.50 99 TRP A O 1
ATOM 846 N N . ALA A 1 100 ? 2.745 -9.080 -18.577 1.00 96.38 100 ALA A N 1
ATOM 847 C CA . ALA A 1 100 ? 2.259 -10.316 -19.182 1.00 96.38 100 ALA A CA 1
ATOM 848 C C . ALA A 1 100 ? 0.759 -10.564 -18.922 1.00 96.38 100 ALA A C 1
ATOM 850 O O . ALA A 1 100 ? 0.073 -11.120 -19.780 1.00 96.38 100 ALA A O 1
ATOM 851 N N . ASN A 1 101 ? 0.240 -10.195 -17.742 1.00 96.50 101 ASN A N 1
ATOM 852 C CA . ASN A 1 101 ? -1.178 -10.345 -17.404 1.00 96.50 101 ASN A CA 1
ATOM 853 C C . ASN A 1 101 ? -1.602 -9.405 -16.253 1.00 96.50 101 ASN A C 1
ATOM 855 O O . ASN A 1 101 ? -1.638 -9.843 -15.094 1.00 96.50 101 ASN A O 1
ATOM 859 N N . PRO A 1 102 ? -2.004 -8.153 -16.549 1.00 96.38 102 PRO A N 1
ATOM 860 C CA . PRO A 1 102 ? -2.409 -7.200 -15.516 1.00 96.38 102 PRO A CA 1
ATOM 861 C C . PRO A 1 102 ? -3.613 -7.684 -14.701 1.00 96.38 102 PRO A C 1
ATOM 863 O O . PRO A 1 102 ? -3.652 -7.501 -13.488 1.00 96.38 102 PRO A O 1
ATOM 866 N N . GLN A 1 103 ? -4.563 -8.382 -15.334 1.00 95.81 103 GLN A N 1
ATOM 867 C CA . GLN A 1 103 ? -5.781 -8.884 -14.682 1.00 95.81 103 GLN A CA 1
ATOM 868 C C . GLN A 1 103 ? -5.486 -9.862 -13.539 1.00 95.81 103 GLN A C 1
ATOM 870 O O . GLN A 1 103 ? -6.218 -9.910 -12.552 1.00 95.81 103 GLN A O 1
ATOM 875 N N . ALA A 1 104 ? -4.366 -10.593 -13.600 1.00 96.62 104 ALA A N 1
ATOM 876 C CA . ALA A 1 104 ? -3.940 -11.466 -12.506 1.00 96.62 104 ALA A CA 1
ATOM 877 C C . ALA A 1 104 ? -3.637 -10.707 -11.200 1.00 96.62 104 ALA A C 1
ATOM 879 O O . ALA A 1 104 ? -3.526 -11.337 -10.145 1.00 96.62 104 ALA A O 1
ATOM 880 N N . PHE A 1 105 ? -3.499 -9.381 -11.252 1.00 98.06 105 PHE A N 1
ATOM 881 C CA . PHE A 1 105 ? -3.230 -8.516 -10.107 1.00 98.06 105 PHE A CA 1
ATOM 882 C C . PHE A 1 105 ? -4.472 -7.814 -9.568 1.00 98.06 105 PHE A C 1
ATOM 884 O O . PHE A 1 105 ? -4.325 -7.024 -8.646 1.00 98.06 105 PHE A O 1
ATOM 891 N N . TYR A 1 106 ? -5.661 -8.113 -10.099 1.00 97.50 106 TYR A N 1
ATOM 892 C CA . TYR A 1 106 ? -6.935 -7.590 -9.611 1.00 97.50 106 TYR A CA 1
ATOM 893 C C . TYR A 1 106 ? -7.656 -8.602 -8.719 1.00 97.50 106 TYR A C 1
ATOM 895 O O . TYR A 1 106 ? -7.343 -9.801 -8.713 1.00 97.50 106 TYR A O 1
ATOM 903 N N . LEU A 1 107 ? -8.608 -8.088 -7.938 1.00 97.12 107 LEU A N 1
ATOM 904 C CA . LEU A 1 107 ? -9.507 -8.892 -7.120 1.00 97.12 107 LEU A CA 1
ATOM 905 C C . LEU A 1 107 ? -10.400 -9.729 -8.042 1.00 97.12 107 LEU A C 1
ATOM 907 O O . LEU A 1 107 ? -11.100 -9.176 -8.891 1.00 97.12 107 LEU A O 1
ATOM 911 N N . ALA A 1 108 ? -10.376 -11.053 -7.887 1.00 96.31 108 ALA A N 1
ATOM 912 C CA . ALA A 1 108 ? -11.238 -11.921 -8.680 1.00 96.31 108 ALA A CA 1
ATOM 913 C C . ALA A 1 108 ? -12.686 -11.892 -8.161 1.00 96.31 108 ALA A C 1
ATOM 915 O O . ALA A 1 108 ? -12.942 -11.656 -6.979 1.00 96.31 108 ALA A O 1
ATOM 916 N N . GLN A 1 109 ? -13.649 -12.170 -9.042 1.00 95.50 109 GLN A N 1
ATOM 917 C CA . GLN A 1 109 ? -15.059 -12.236 -8.660 1.00 95.50 109 GLN A CA 1
ATOM 918 C C . GLN A 1 109 ? -15.274 -13.280 -7.551 1.00 95.50 109 GLN A C 1
ATOM 920 O O . GLN A 1 109 ? -14.913 -14.444 -7.707 1.00 95.50 109 GLN A O 1
ATOM 925 N N . GLY A 1 110 ? -15.869 -12.855 -6.432 1.00 95.94 110 GLY A N 1
ATOM 926 C CA . GLY A 1 110 ? -16.138 -13.716 -5.275 1.00 95.94 110 GLY A CA 1
ATOM 927 C C . GLY A 1 110 ? -14.912 -14.067 -4.421 1.00 95.94 110 GLY A C 1
ATOM 928 O O . GLY A 1 110 ? -15.047 -14.812 -3.454 1.00 95.94 110 GLY A O 1
ATOM 929 N N . GLU A 1 111 ? -13.724 -13.548 -4.743 1.00 97.69 111 GLU A N 1
ATOM 930 C CA . GLU A 1 111 ? -12.527 -13.739 -3.924 1.00 97.69 111 GLU A CA 1
ATOM 931 C C . GLU A 1 111 ? -12.598 -12.865 -2.664 1.00 97.69 111 GLU A C 1
ATOM 933 O O . GLU A 1 111 ? -12.892 -11.674 -2.731 1.00 97.69 111 GLU A O 1
ATOM 938 N N . ALA A 1 112 ? -12.308 -13.436 -1.492 1.00 97.94 112 ALA A N 1
ATOM 939 C CA . ALA A 1 112 ? -12.233 -12.645 -0.266 1.00 97.94 112 ALA A CA 1
ATOM 940 C C . ALA A 1 112 ? -10.939 -11.812 -0.229 1.00 97.94 112 ALA A C 1
ATOM 942 O O . ALA A 1 112 ? -9.874 -12.293 -0.623 1.00 97.94 112 ALA A O 1
ATOM 943 N N . TRP A 1 113 ? -10.972 -10.611 0.356 1.00 98.38 113 TRP A N 1
ATOM 944 C CA . TRP A 1 113 ? -9.812 -9.705 0.441 1.00 98.38 113 TRP A CA 1
ATOM 945 C C . TRP A 1 113 ? -8.538 -10.352 1.007 1.00 98.38 113 TRP A C 1
ATOM 947 O O . TRP A 1 113 ? -7.433 -10.164 0.489 1.00 98.38 113 TRP A O 1
ATOM 957 N N . VAL A 1 114 ? -8.684 -11.174 2.049 1.00 98.12 114 VAL A N 1
ATOM 958 C CA . VAL A 1 114 ? -7.576 -11.928 2.654 1.00 98.12 114 VAL A CA 1
ATOM 959 C C . VAL A 1 114 ? -6.986 -12.952 1.679 1.00 98.12 114 VAL A C 1
ATOM 961 O O . VAL A 1 114 ? -5.764 -13.111 1.631 1.00 98.12 114 VAL A O 1
ATOM 964 N N . GLN A 1 115 ? -7.830 -13.645 0.907 1.00 98.38 115 GLN A N 1
ATOM 965 C CA . GLN A 1 115 ? -7.394 -14.614 -0.105 1.00 98.38 115 GLN A CA 1
ATOM 966 C C . GLN A 1 115 ? -6.668 -13.899 -1.243 1.00 98.38 115 GLN A C 1
ATOM 968 O O . GLN A 1 115 ? -5.548 -14.290 -1.580 1.00 98.38 115 GLN A O 1
ATOM 973 N N . TYR A 1 116 ? -7.246 -12.798 -1.723 1.00 98.62 116 TYR A N 1
ATOM 974 C CA . TYR A 1 116 ? -6.675 -11.937 -2.749 1.00 98.62 116 TYR A CA 1
ATOM 975 C C . TYR A 1 116 ? -5.270 -11.454 -2.389 1.00 98.62 116 TYR A C 1
ATOM 977 O O . TYR A 1 116 ? -4.307 -11.733 -3.109 1.00 98.62 116 TYR A O 1
ATOM 985 N N . ARG A 1 117 ? -5.099 -10.828 -1.219 1.00 98.56 117 ARG A N 1
ATOM 986 C CA . ARG A 1 117 ? -3.767 -10.437 -0.744 1.00 98.56 117 ARG A CA 1
ATOM 987 C C . ARG A 1 117 ? -2.830 -11.641 -0.667 1.00 98.56 117 ARG A C 1
ATOM 989 O O . ARG A 1 117 ? -1.698 -11.560 -1.134 1.00 98.56 117 ARG A O 1
ATOM 996 N N . ASN A 1 118 ? -3.251 -12.744 -0.050 1.00 98.44 118 ASN A N 1
ATOM 997 C CA . ASN A 1 118 ? -2.366 -13.893 0.159 1.00 98.44 118 ASN A CA 1
ATOM 998 C C . ASN A 1 118 ? -1.914 -14.521 -1.169 1.00 98.44 118 ASN A C 1
ATOM 1000 O O . ASN A 1 118 ? -0.781 -14.995 -1.267 1.00 98.44 118 ASN A O 1
ATOM 1004 N N . ARG A 1 119 ? -2.770 -14.502 -2.196 1.00 98.44 119 ARG A N 1
ATOM 1005 C CA . ARG A 1 119 ? -2.421 -14.887 -3.566 1.00 98.44 119 ARG A CA 1
ATOM 1006 C C . ARG A 1 119 ? -1.344 -13.966 -4.137 1.00 98.44 119 ARG A C 1
ATOM 1008 O O . ARG A 1 119 ? -0.352 -14.462 -4.668 1.00 98.44 119 ARG A O 1
ATOM 1015 N N . LEU A 1 120 ? -1.488 -12.652 -3.973 1.00 98.69 120 LEU A N 1
ATOM 1016 C CA . LEU A 1 120 ? -0.487 -11.682 -4.426 1.00 98.69 120 LEU A CA 1
ATOM 1017 C C . LEU A 1 120 ? 0.840 -11.787 -3.663 1.00 98.69 120 LEU A C 1
ATOM 1019 O O . LEU A 1 120 ? 1.887 -11.731 -4.295 1.00 98.69 120 LEU A O 1
ATOM 1023 N N . VAL A 1 121 ? 0.828 -12.038 -2.350 1.00 98.50 121 VAL A N 1
ATOM 1024 C CA . VAL A 1 121 ? 2.054 -12.280 -1.555 1.00 98.50 121 VAL A CA 1
ATOM 1025 C C . VAL A 1 121 ? 2.853 -13.472 -2.089 1.00 98.50 121 VAL A C 1
ATOM 1027 O O . VAL A 1 121 ? 4.078 -13.445 -2.083 1.00 98.50 121 VAL A O 1
ATOM 1030 N N . LYS A 1 122 ? 2.177 -14.523 -2.569 1.00 98.19 122 LYS A N 1
ATOM 1031 C CA . LYS A 1 122 ? 2.845 -15.686 -3.177 1.00 98.19 122 LYS A CA 1
ATOM 1032 C C . LYS A 1 122 ? 3.385 -15.396 -4.580 1.00 98.19 122 LYS A C 1
ATOM 1034 O O . LYS A 1 122 ? 4.334 -16.046 -5.004 1.00 98.19 122 LYS A O 1
ATOM 1039 N N . ARG A 1 123 ? 2.760 -14.464 -5.305 1.00 97.69 123 ARG A N 1
ATOM 1040 C CA . ARG A 1 123 ? 3.108 -14.105 -6.688 1.00 97.69 123 ARG A CA 1
ATOM 1041 C C . ARG A 1 123 ? 4.229 -13.066 -6.753 1.00 97.69 123 ARG A C 1
ATOM 1043 O O . ARG A 1 123 ? 5.130 -13.201 -7.572 1.00 97.69 123 ARG A O 1
ATOM 1050 N N . ILE A 1 124 ? 4.166 -12.032 -5.918 1.00 98.50 124 ILE A N 1
ATOM 1051 C CA . ILE A 1 124 ? 5.032 -10.855 -6.013 1.00 98.50 124 ILE A CA 1
ATOM 1052 C C . ILE A 1 124 ? 6.305 -11.074 -5.198 1.00 98.50 124 ILE A C 1
ATOM 1054 O O . ILE A 1 124 ? 6.299 -11.046 -3.967 1.00 98.50 124 ILE A O 1
ATOM 1058 N N . LEU A 1 125 ? 7.430 -11.231 -5.893 1.00 98.12 125 LEU A N 1
ATOM 1059 C CA . LEU A 1 125 ? 8.734 -11.291 -5.244 1.00 98.12 125 LEU A CA 1
ATOM 1060 C C . LEU A 1 125 ? 9.065 -9.943 -4.582 1.00 98.12 125 LEU A C 1
ATOM 1062 O O . LEU A 1 125 ? 9.005 -8.900 -5.222 1.00 98.12 125 LEU A O 1
ATOM 1066 N N . GLY A 1 126 ? 9.467 -9.973 -3.309 1.00 97.12 126 GLY A N 1
ATOM 1067 C CA . GLY A 1 126 ? 9.942 -8.792 -2.579 1.00 97.12 126 GLY A CA 1
ATOM 1068 C C . GLY A 1 126 ? 8.885 -8.051 -1.753 1.00 97.12 126 GLY A C 1
ATOM 1069 O O . GLY A 1 126 ? 9.263 -7.199 -0.950 1.00 97.12 126 GLY A O 1
ATOM 1070 N N . LEU A 1 127 ? 7.594 -8.392 -1.873 1.00 98.38 127 LEU A N 1
ATOM 1071 C CA . LEU A 1 127 ? 6.525 -7.828 -1.039 1.00 98.38 127 LEU A CA 1
ATOM 1072 C C . LEU A 1 127 ? 5.907 -8.892 -0.121 1.00 98.38 127 LEU A C 1
ATOM 1074 O O . LEU A 1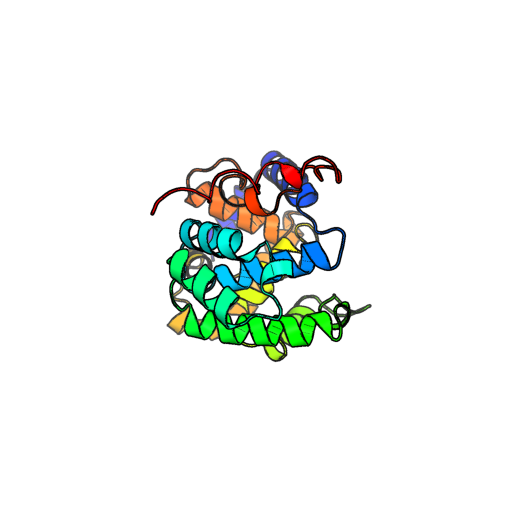 127 ? 5.303 -9.858 -0.571 1.00 98.38 127 LEU A O 1
ATOM 1078 N N . GLY A 1 128 ? 6.023 -8.685 1.193 1.00 97.06 128 GLY A N 1
ATOM 1079 C CA . GLY A 1 128 ? 5.315 -9.483 2.200 1.00 97.06 128 GLY A CA 1
ATOM 1080 C C . GLY A 1 128 ? 3.904 -8.959 2.498 1.00 97.06 128 GLY A C 1
ATOM 1081 O O . GLY A 1 128 ? 3.479 -7.946 1.942 1.00 97.06 128 GLY A O 1
ATOM 1082 N N . LEU A 1 129 ? 3.210 -9.606 3.448 1.00 97.44 129 LEU A N 1
ATOM 1083 C CA . LEU A 1 129 ? 1.829 -9.279 3.857 1.00 97.44 129 LEU A CA 1
ATOM 1084 C C . LEU A 1 129 ? 1.588 -7.774 4.028 1.00 97.44 129 LEU A C 1
ATOM 1086 O O . LEU A 1 129 ? 0.690 -7.233 3.392 1.00 97.44 129 LEU A O 1
ATOM 1090 N N . ALA A 1 130 ? 2.430 -7.097 4.816 1.00 97.50 130 ALA A N 1
ATOM 1091 C CA . ALA A 1 130 ? 2.286 -5.668 5.088 1.00 97.50 130 ALA A CA 1
ATOM 1092 C C . ALA A 1 130 ? 2.302 -4.819 3.814 1.00 97.50 130 ALA A C 1
ATOM 1094 O O . ALA A 1 130 ? 1.466 -3.940 3.648 1.00 97.50 130 ALA A O 1
ATOM 1095 N N . LYS A 1 131 ? 3.235 -5.080 2.894 1.00 98.25 131 LYS A N 1
ATOM 1096 C CA . LYS A 1 131 ? 3.427 -4.222 1.718 1.00 98.25 131 LYS A CA 1
ATOM 1097 C C . LYS A 1 131 ? 2.500 -4.564 0.562 1.00 98.25 131 LYS A C 1
ATOM 1099 O O . LYS A 1 131 ? 2.141 -3.663 -0.186 1.00 98.25 131 LYS A O 1
ATOM 1104 N N . VAL A 1 132 ? 2.032 -5.809 0.478 1.00 98.75 132 VAL A N 1
ATOM 1105 C CA . VAL A 1 132 ? 0.893 -6.137 -0.384 1.00 98.75 132 VAL A CA 1
ATOM 1106 C C . VAL A 1 132 ? -0.373 -5.468 0.148 1.00 98.75 132 VAL A C 1
ATOM 1108 O O . VAL A 1 132 ? -1.032 -4.781 -0.620 1.00 98.75 132 VAL A O 1
ATOM 1111 N N . SER A 1 133 ? -0.679 -5.561 1.449 1.00 98.75 133 SER A N 1
ATOM 1112 C CA . SER A 1 133 ? -1.805 -4.810 2.028 1.00 98.75 133 SER A CA 1
ATOM 1113 C C . SER A 1 133 ? -1.668 -3.304 1.783 1.00 98.75 133 SER A C 1
ATOM 1115 O O . SER A 1 133 ? -2.647 -2.668 1.426 1.00 98.75 133 SER A O 1
ATOM 1117 N N . PHE A 1 134 ? -0.463 -2.739 1.909 1.00 98.62 134 PHE A N 1
ATOM 1118 C CA . PHE A 1 134 ? -0.223 -1.317 1.648 1.00 98.62 134 PHE A CA 1
ATOM 1119 C C . PHE A 1 134 ? -0.543 -0.917 0.206 1.00 98.62 134 PHE A C 1
ATOM 1121 O O . PHE A 1 134 ? -1.173 0.110 -0.020 1.00 98.62 134 PHE A O 1
ATOM 1128 N N . ALA A 1 135 ? -0.142 -1.736 -0.770 1.00 98.69 135 ALA A N 1
ATOM 1129 C CA . ALA A 1 135 ? -0.528 -1.524 -2.160 1.00 98.69 135 ALA A CA 1
ATOM 1130 C C . ALA A 1 135 ? -2.052 -1.579 -2.324 1.00 98.69 135 ALA A C 1
ATOM 1132 O O . ALA A 1 135 ? -2.633 -0.679 -2.918 1.00 98.69 135 ALA A O 1
ATOM 1133 N N . LEU A 1 136 ? -2.707 -2.590 -1.745 1.00 98.75 136 LEU A N 1
ATOM 1134 C CA . LEU A 1 136 ? -4.159 -2.756 -1.836 1.00 98.75 136 LEU A CA 1
ATOM 1135 C C . LEU A 1 136 ? -4.934 -1.609 -1.183 1.00 98.75 136 LEU A C 1
ATOM 1137 O O . LEU A 1 136 ? -5.949 -1.194 -1.725 1.00 98.75 136 LEU A O 1
ATOM 1141 N N . GLU A 1 137 ? -4.443 -1.053 -0.079 1.00 98.56 137 GLU A N 1
ATOM 1142 C CA . GLU A 1 137 ? -4.998 0.157 0.537 1.00 98.56 137 GLU A CA 1
ATOM 1143 C C . GLU A 1 137 ? -4.899 1.382 -0.383 1.00 98.56 137 GLU A C 1
ATOM 1145 O O . GLU A 1 137 ? -5.754 2.253 -0.318 1.00 98.56 137 GLU A O 1
ATOM 1150 N N . MET A 1 138 ? -3.883 1.477 -1.245 1.00 98.19 138 MET A N 1
ATOM 1151 C CA . MET A 1 138 ? -3.781 2.568 -2.225 1.00 98.19 138 MET A CA 1
ATOM 1152 C C . MET A 1 138 ? -4.582 2.293 -3.504 1.00 98.19 138 MET A C 1
ATOM 1154 O O . MET A 1 138 ? -5.006 3.235 -4.166 1.00 98.19 138 MET A O 1
ATOM 1158 N N . ILE A 1 139 ? -4.774 1.021 -3.865 1.00 98.50 139 ILE A N 1
ATOM 1159 C CA . ILE A 1 139 ? -5.548 0.613 -5.049 1.00 98.50 139 ILE A CA 1
ATOM 1160 C C . ILE A 1 139 ? -7.056 0.648 -4.757 1.00 98.50 139 ILE A C 1
ATOM 1162 O O . ILE A 1 139 ? -7.844 1.024 -5.614 1.00 98.50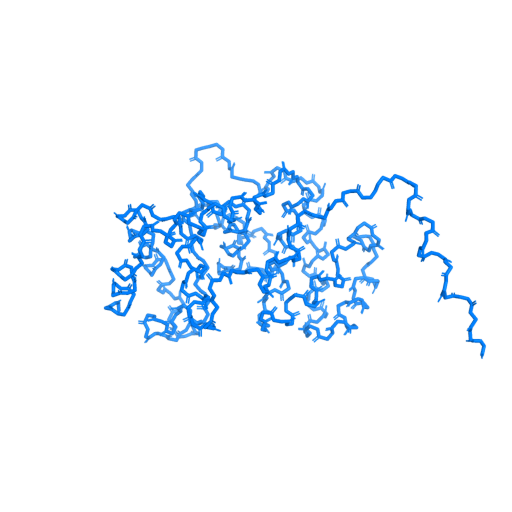 139 ILE A O 1
ATOM 1166 N N . TYR A 1 140 ? -7.466 0.299 -3.538 1.00 98.31 140 TYR A N 1
ATOM 1167 C CA . TYR A 1 140 ? -8.866 0.230 -3.117 1.00 98.31 140 TYR A CA 1
ATOM 1168 C C . TYR A 1 140 ? -9.078 0.970 -1.786 1.00 98.31 140 TYR A C 1
ATOM 1170 O O . TYR A 1 140 ? -9.498 0.364 -0.795 1.00 98.31 140 TYR A O 1
ATOM 1178 N N . PRO A 1 141 ? -8.812 2.284 -1.721 1.00 97.62 141 PRO A N 1
ATOM 1179 C CA . PRO A 1 141 ? -8.727 3.013 -0.453 1.00 97.62 141 PRO A CA 1
ATOM 1180 C C . PRO A 1 141 ? -10.017 3.031 0.366 1.00 97.62 141 PRO A C 1
ATOM 1182 O O . PRO A 1 141 ? -9.977 3.094 1.592 1.00 97.62 141 PRO A O 1
ATOM 1185 N N . CYS A 1 142 ? -11.168 2.936 -0.297 1.00 97.44 142 CYS A N 1
ATOM 1186 C CA . CYS A 1 142 ? -12.469 2.909 0.367 1.00 97.44 142 CYS A CA 1
ATOM 1187 C C . CYS A 1 142 ? -13.094 1.507 0.458 1.00 97.44 142 CYS A C 1
ATOM 1189 O O . CYS A 1 142 ? -14.198 1.395 0.978 1.00 97.44 142 CYS A O 1
ATOM 1191 N N . ALA A 1 143 ? -12.435 0.463 -0.060 1.00 97.19 143 ALA A N 1
ATOM 1192 C CA . ALA A 1 143 ? -13.029 -0.873 -0.189 1.00 97.19 143 ALA A CA 1
ATOM 1193 C C . ALA A 1 143 ? -12.157 -2.013 0.357 1.00 97.19 143 ALA A C 1
ATOM 1195 O O . ALA A 1 143 ? -12.692 -3.065 0.687 1.00 97.19 143 ALA A O 1
ATOM 1196 N N . ALA A 1 144 ? -10.836 -1.835 0.467 1.00 97.50 144 ALA A N 1
ATOM 1197 C CA . ALA A 1 144 ? -9.950 -2.879 0.969 1.00 97.50 144 ALA A CA 1
ATOM 1198 C C . ALA A 1 144 ? -10.281 -3.254 2.423 1.00 97.50 144 ALA A C 1
ATOM 1200 O O . ALA A 1 144 ? -10.169 -2.428 3.329 1.00 97.50 144 ALA A O 1
ATOM 1201 N N . GLU A 1 145 ? -10.576 -4.532 2.661 1.00 97.31 145 GLU A N 1
ATOM 1202 C CA . GLU A 1 145 ? -10.773 -5.105 4.004 1.00 97.31 145 GLU A CA 1
ATOM 1203 C C . GLU A 1 145 ? -9.519 -5.846 4.493 1.00 97.31 145 GLU A C 1
ATOM 1205 O O . GLU A 1 145 ? -9.561 -6.917 5.099 1.00 97.31 145 GLU A O 1
ATOM 1210 N N . VAL A 1 146 ? -8.359 -5.276 4.184 1.00 98.25 146 VAL A N 1
ATOM 1211 C CA . VAL A 1 146 ? -7.054 -5.680 4.710 1.00 98.25 146 VAL A CA 1
ATOM 1212 C C . VAL A 1 146 ? -6.336 -4.442 5.218 1.00 98.25 146 VAL A C 1
ATOM 1214 O O . VAL A 1 146 ? -6.681 -3.318 4.849 1.00 98.25 146 VAL A O 1
ATOM 1217 N N . VAL A 1 147 ? -5.336 -4.633 6.075 1.00 98.25 147 VAL A N 1
ATOM 1218 C CA . VAL A 1 147 ? -4.551 -3.515 6.608 1.00 98.25 147 VAL A CA 1
ATOM 1219 C C . VAL A 1 147 ? -3.058 -3.789 6.496 1.00 98.25 147 VAL A C 1
ATOM 1221 O O . VAL A 1 147 ? -2.591 -4.924 6.650 1.00 98.25 147 VAL A O 1
ATOM 1224 N N . CYS A 1 148 ? -2.284 -2.751 6.190 1.00 98.31 148 CYS A N 1
ATOM 1225 C CA . CYS A 1 148 ? -0.830 -2.762 6.288 1.00 98.31 148 CYS A CA 1
ATOM 1226 C C . CYS A 1 148 ? -0.417 -2.668 7.761 1.00 98.31 148 CYS A C 1
ATOM 1228 O O . CYS A 1 148 ? -0.359 -1.582 8.337 1.00 98.31 148 CYS A O 1
ATOM 1230 N N . LEU A 1 149 ? -0.090 -3.808 8.374 1.00 97.44 149 LEU A N 1
ATOM 1231 C CA . LEU A 1 149 ? 0.488 -3.847 9.717 1.00 97.44 149 LEU A CA 1
ATOM 1232 C C . LEU A 1 149 ? 2.014 -3.861 9.622 1.00 97.44 149 LEU A C 1
ATOM 1234 O O . LEU A 1 149 ? 2.666 -4.905 9.716 1.00 97.44 149 LEU A O 1
ATOM 1238 N N . ASP A 1 150 ? 2.583 -2.683 9.388 1.00 94.19 150 ASP A N 1
ATOM 1239 C CA . ASP A 1 150 ? 4.024 -2.470 9.476 1.00 94.19 150 ASP A CA 1
ATOM 1240 C C . ASP A 1 150 ? 4.522 -2.468 10.933 1.00 94.19 150 ASP A C 1
ATOM 1242 O O . ASP A 1 150 ? 3.760 -2.638 11.889 1.00 94.19 150 ASP A O 1
ATOM 1246 N N . THR A 1 151 ? 5.828 -2.279 11.121 1.00 94.44 151 THR A N 1
ATOM 1247 C CA . THR A 1 151 ? 6.446 -2.276 12.452 1.00 94.44 151 THR A CA 1
ATOM 1248 C C . THR A 1 151 ? 5.793 -1.270 13.401 1.00 94.44 151 THR A C 1
ATOM 1250 O O . THR A 1 151 ? 5.663 -1.546 14.591 1.00 94.44 151 THR A O 1
ATOM 1253 N N . HIS A 1 152 ? 5.336 -0.125 12.895 1.00 94.44 152 HIS A N 1
ATOM 1254 C CA . HIS A 1 152 ? 4.726 0.912 13.716 1.00 94.44 152 HIS A CA 1
ATOM 1255 C C . HIS A 1 152 ? 3.296 0.579 14.121 1.00 94.44 152 HIS A C 1
ATOM 1257 O O . HIS A 1 152 ? 2.903 0.899 15.241 1.00 94.44 152 HIS A O 1
ATOM 1263 N N . MET A 1 153 ? 2.545 -0.100 13.258 1.00 97.12 153 MET A N 1
ATOM 1264 C CA . MET A 1 153 ? 1.246 -0.651 13.634 1.00 97.12 153 MET A CA 1
ATOM 1265 C C . MET A 1 153 ? 1.404 -1.747 14.690 1.00 97.12 153 MET A C 1
ATOM 1267 O O . MET A 1 153 ? 0.678 -1.747 15.676 1.00 97.12 153 MET A O 1
ATOM 1271 N N . PHE A 1 154 ? 2.402 -2.628 14.568 1.00 97.25 154 PHE A N 1
ATOM 1272 C CA . PHE A 1 154 ? 2.713 -3.596 15.629 1.00 97.25 154 PHE A CA 1
ATOM 1273 C C . PHE A 1 154 ? 3.038 -2.904 16.959 1.00 97.25 154 PHE A C 1
ATOM 1275 O O . PHE A 1 154 ? 2.473 -3.269 17.990 1.00 97.25 154 PHE A O 1
ATOM 1282 N N . GLN A 1 155 ? 3.869 -1.859 16.931 1.00 96.50 155 GLN A N 1
ATOM 1283 C CA . GLN A 1 155 ? 4.178 -1.053 18.116 1.00 96.50 155 GLN A CA 1
ATOM 1284 C C . GLN A 1 155 ? 2.928 -0.402 18.712 1.00 96.50 155 GLN A C 1
ATOM 1286 O O . GLN A 1 155 ? 2.813 -0.322 19.931 1.00 96.50 155 GLN A O 1
ATOM 1291 N N . PHE A 1 156 ? 1.972 0.022 17.880 1.00 97.25 156 PHE A N 1
ATOM 1292 C CA . PHE A 1 156 ? 0.708 0.580 18.356 1.00 97.25 156 PHE A CA 1
ATOM 1293 C C . PHE A 1 156 ? -0.122 -0.440 19.149 1.00 97.25 156 PHE A C 1
ATOM 1295 O O . PHE A 1 156 ? -0.742 -0.105 20.156 1.00 97.25 156 PHE A O 1
ATOM 1302 N N . TYR A 1 157 ? -0.047 -1.711 18.758 1.00 97.62 157 TYR A N 1
ATOM 1303 C CA . TYR A 1 157 ? -0.604 -2.825 19.522 1.00 97.62 157 TYR A CA 1
ATOM 1304 C C . TYR A 1 157 ? 0.231 -3.220 20.756 1.00 97.62 157 TYR A C 1
ATOM 1306 O O . TYR A 1 157 ? -0.186 -4.115 21.494 1.00 97.62 157 TYR A O 1
ATOM 1314 N N . GLY A 1 158 ? 1.372 -2.569 21.007 1.00 96.94 158 GLY A N 1
ATOM 1315 C CA . GLY A 1 158 ? 2.312 -2.911 22.080 1.00 96.94 158 GLY A CA 1
ATOM 1316 C C . GLY A 1 158 ? 3.212 -4.106 21.751 1.00 96.94 158 GLY A C 1
ATOM 1317 O O . GLY A 1 158 ? 3.706 -4.769 22.659 1.00 96.94 158 GLY A O 1
ATOM 1318 N N . LEU A 1 159 ? 3.397 -4.417 20.465 1.00 97.06 159 LEU A N 1
ATOM 1319 C CA . LEU A 1 159 ? 4.103 -5.605 19.988 1.00 97.06 159 LEU A CA 1
ATOM 1320 C C . LEU A 1 159 ? 5.324 -5.251 19.126 1.00 97.06 159 LEU A C 1
ATOM 1322 O O . LEU A 1 159 ? 5.406 -4.203 18.492 1.00 97.06 159 LEU A O 1
ATOM 1326 N N . ASP A 1 160 ? 6.264 -6.190 19.058 1.00 95.81 160 ASP A N 1
ATOM 1327 C CA . ASP A 1 160 ? 7.417 -6.155 18.151 1.00 95.81 160 ASP A CA 1
ATOM 1328 C C . ASP A 1 160 ? 7.139 -7.030 16.923 1.00 95.81 160 ASP A C 1
ATOM 1330 O O . ASP A 1 160 ? 6.958 -8.239 17.066 1.00 95.81 160 ASP A O 1
ATOM 1334 N N . GLN A 1 161 ? 7.131 -6.449 15.722 1.00 93.19 161 GLN A N 1
ATOM 1335 C CA . GLN A 1 161 ? 6.817 -7.177 14.490 1.00 93.19 161 GLN A CA 1
ATOM 1336 C C . GLN A 1 161 ? 7.736 -8.380 14.236 1.00 93.19 161 GLN A C 1
ATOM 1338 O O . GLN A 1 161 ? 7.253 -9.420 13.794 1.00 93.19 161 GLN A O 1
ATOM 1343 N N . THR A 1 162 ? 9.033 -8.275 14.534 1.00 92.12 162 THR A N 1
ATOM 1344 C CA . THR A 1 162 ? 9.999 -9.358 14.280 1.00 92.12 162 THR A CA 1
ATOM 1345 C C . THR A 1 162 ? 9.725 -10.575 15.160 1.00 92.12 162 THR A C 1
ATOM 1347 O O . THR A 1 162 ? 9.840 -11.712 14.710 1.00 92.12 162 THR A O 1
ATOM 1350 N N . LYS A 1 163 ? 9.276 -10.338 16.396 1.00 94.88 163 LYS A N 1
ATOM 1351 C CA . LYS A 1 163 ? 8.968 -11.384 17.384 1.00 94.88 163 LYS A CA 1
ATOM 1352 C C . LYS A 1 163 ? 7.531 -11.893 17.277 1.00 94.88 163 LYS A C 1
ATOM 1354 O O . LYS A 1 163 ? 7.244 -13.036 17.619 1.00 94.88 163 LYS A O 1
ATOM 1359 N N . HIS A 1 164 ? 6.619 -11.048 16.801 1.00 96.44 164 HIS A N 1
ATOM 1360 C CA . HIS A 1 164 ? 5.176 -11.278 16.870 1.00 96.44 164 HIS A CA 1
ATOM 1361 C C . HIS A 1 164 ? 4.515 -11.420 15.496 1.00 96.44 164 HIS A C 1
ATOM 1363 O O . HIS A 1 164 ? 3.290 -11.413 15.424 1.00 96.44 164 HIS A O 1
ATOM 1369 N N . ALA A 1 165 ? 5.279 -11.605 14.414 1.00 93.25 165 ALA A N 1
ATOM 1370 C CA . ALA A 1 165 ? 4.759 -11.719 13.046 1.00 93.25 165 ALA A CA 1
ATOM 1371 C C . ALA A 1 165 ? 3.595 -12.721 12.898 1.00 93.25 165 ALA A C 1
ATOM 1373 O O . ALA A 1 165 ? 2.656 -12.469 12.146 1.00 93.25 165 ALA A O 1
ATOM 1374 N N . ARG A 1 166 ? 3.594 -13.817 13.675 1.00 95.56 166 ARG A N 1
ATOM 1375 C CA . ARG A 1 166 ? 2.501 -14.812 13.713 1.00 95.56 166 ARG A CA 1
ATOM 1376 C C . ARG A 1 166 ? 1.126 -14.228 14.068 1.00 95.56 166 ARG A C 1
ATOM 1378 O O . ARG A 1 166 ? 0.106 -14.815 13.731 1.00 95.56 166 ARG A O 1
ATOM 1385 N N . HIS A 1 167 ? 1.089 -13.079 14.743 1.00 96.56 167 HIS A N 1
ATOM 1386 C CA . HIS A 1 167 ? -0.143 -12.421 15.169 1.00 96.56 167 HIS A CA 1
ATOM 1387 C C . HIS A 1 167 ? -0.762 -11.532 14.083 1.00 96.56 167 HIS A C 1
ATOM 1389 O O . HIS A 1 167 ? -1.875 -11.058 14.287 1.00 96.56 167 HIS A O 1
ATOM 1395 N N . TYR A 1 168 ? -0.105 -11.345 12.928 1.00 97.19 168 TYR A N 1
ATOM 1396 C CA . TYR A 1 168 ? -0.550 -10.432 11.865 1.00 97.19 168 TYR A CA 1
ATOM 1397 C C . TYR A 1 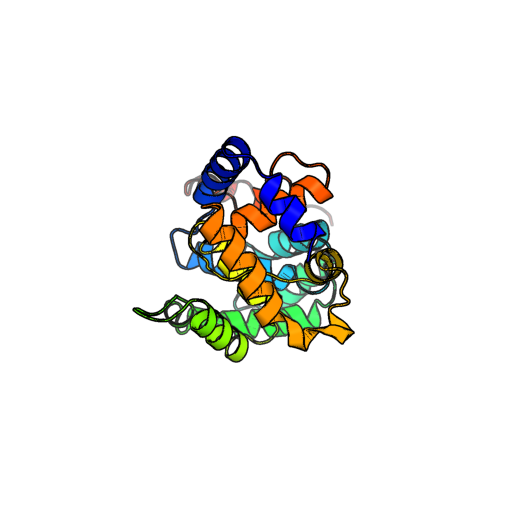168 ? -2.046 -10.563 11.553 1.00 97.19 168 TYR A C 1
ATOM 1399 O O . TYR A 1 168 ? -2.778 -9.583 11.596 1.00 97.19 168 TYR A O 1
ATOM 1407 N N . GLN A 1 169 ? -2.524 -11.784 11.295 1.00 95.94 169 GLN A N 1
ATOM 1408 C CA . GLN A 1 169 ? -3.922 -12.015 10.920 1.00 95.94 169 GLN A CA 1
ATOM 1409 C C . GLN A 1 169 ? -4.906 -11.729 12.061 1.00 95.94 169 GLN A C 1
ATOM 1411 O O . GLN A 1 169 ? -6.024 -11.297 11.807 1.00 95.94 169 GLN A O 1
ATOM 1416 N N . ALA A 1 170 ? -4.516 -11.978 13.313 1.00 97.44 170 ALA A N 1
ATOM 1417 C CA . ALA A 1 170 ? -5.367 -11.682 14.462 1.00 97.44 170 ALA A CA 1
ATOM 1418 C C . ALA A 1 170 ? -5.495 -10.168 14.679 1.00 97.44 170 ALA A C 1
ATOM 1420 O O . ALA A 1 170 ? -6.597 -9.674 14.892 1.00 97.44 170 ALA A O 1
ATOM 1421 N N . LEU A 1 171 ? -4.381 -9.440 14.560 1.00 98.25 171 LEU A N 1
ATOM 1422 C CA . LEU A 1 171 ? -4.357 -7.979 14.648 1.00 98.25 171 LEU A CA 1
ATOM 1423 C C . LEU A 1 171 ? -5.108 -7.324 13.483 1.00 98.25 171 LEU A C 1
ATOM 1425 O O . LEU A 1 171 ? -5.794 -6.328 13.676 1.00 98.25 171 LEU A O 1
ATOM 1429 N N . GLU A 1 172 ? -5.007 -7.890 12.281 1.00 98.31 172 GLU A N 1
ATOM 1430 C CA . GLU A 1 172 ? -5.758 -7.416 11.120 1.00 98.31 172 GLU A CA 1
ATOM 1431 C C . GLU A 1 172 ? -7.257 -7.615 11.312 1.00 98.31 172 GLU A C 1
ATOM 1433 O O . GLU A 1 172 ? -8.010 -6.673 11.105 1.00 98.31 172 GLU A O 1
ATOM 1438 N N . ARG A 1 173 ? -7.698 -8.800 11.754 1.00 98.12 173 ARG A N 1
ATOM 1439 C CA . ARG A 1 173 ? -9.122 -9.033 12.038 1.00 98.12 173 ARG A CA 1
ATOM 1440 C C . ARG A 1 173 ? -9.660 -8.049 13.069 1.00 98.12 173 ARG A C 1
ATOM 1442 O O . ARG A 1 173 ? -10.737 -7.514 12.863 1.00 98.12 173 ARG A O 1
ATOM 1449 N N . HIS A 1 174 ? -8.896 -7.793 14.129 1.00 98.31 174 HIS A N 1
ATOM 1450 C CA . HIS A 1 174 ? -9.242 -6.808 15.151 1.00 98.31 174 HIS A CA 1
ATOM 1451 C C . HIS A 1 174 ? -9.341 -5.381 14.584 1.00 98.31 174 HIS A C 1
ATOM 1453 O O . HIS A 1 174 ? -10.262 -4.634 14.895 1.00 98.31 174 HIS A O 1
ATOM 1459 N N . TRP A 1 175 ? -8.400 -4.989 13.724 1.00 98.62 175 TRP A N 1
ATOM 1460 C CA . TRP A 1 175 ? -8.443 -3.692 13.051 1.00 98.62 175 TRP A CA 1
ATOM 1461 C C . TRP A 1 175 ? -9.672 -3.561 12.142 1.00 98.62 175 TRP A C 1
ATOM 1463 O O . TRP A 1 175 ? -10.403 -2.576 12.218 1.00 98.62 175 TRP A O 1
ATOM 1473 N N . VAL A 1 176 ? -9.907 -4.565 11.295 1.00 98.31 176 VAL A N 1
ATOM 1474 C CA . VAL A 1 176 ? -11.003 -4.574 10.320 1.00 98.31 176 VAL A CA 1
ATOM 1475 C C . VAL A 1 176 ? -12.363 -4.649 11.015 1.00 98.31 176 VAL A C 1
ATOM 1477 O O . VAL A 1 176 ? -13.278 -3.963 10.575 1.00 98.31 176 VAL A O 1
ATOM 1480 N N . SER A 1 177 ? -12.510 -5.384 12.125 1.00 98.25 177 SER A N 1
ATOM 1481 C CA . SER A 1 177 ? -13.771 -5.398 12.882 1.00 98.25 177 SER A CA 1
ATOM 1482 C C . SER A 1 177 ? -14.132 -4.008 13.401 1.00 98.25 177 SER A C 1
ATOM 1484 O O . SER A 1 177 ? -15.251 -3.559 13.192 1.00 98.25 177 SER A O 1
ATOM 1486 N N . HIS A 1 178 ? -13.169 -3.267 13.959 1.00 98.44 178 HIS A N 1
ATOM 1487 C CA . HIS A 1 178 ? -13.416 -1.882 14.363 1.00 98.44 178 HIS A CA 1
ATOM 1488 C C . HIS A 1 178 ? -13.754 -0.962 13.189 1.00 98.44 178 HIS A C 1
ATOM 1490 O O . HIS A 1 178 ? -14.577 -0.061 13.336 1.00 98.44 178 HIS A O 1
ATOM 1496 N N . CYS A 1 179 ? -13.130 -1.178 12.030 1.00 98.44 179 CYS A N 1
ATOM 1497 C CA . CYS A 1 179 ? -13.446 -0.432 10.815 1.00 98.44 179 CYS A CA 1
ATOM 1498 C C . CYS A 1 179 ? -14.905 -0.647 10.390 1.00 98.44 179 CYS A C 1
ATOM 1500 O O . CYS A 1 179 ? -15.597 0.321 10.080 1.00 98.44 179 CYS A O 1
ATOM 1502 N N . LEU A 1 180 ? -15.382 -1.895 10.444 1.00 97.44 180 LEU A N 1
ATOM 1503 C CA . LEU A 1 180 ? -16.774 -2.248 10.163 1.00 97.44 180 LEU A CA 1
ATOM 1504 C C . LEU A 1 180 ? -17.728 -1.613 11.183 1.00 97.44 180 LEU A C 1
ATOM 1506 O O . LEU A 1 180 ? -18.660 -0.921 10.783 1.00 97.44 180 LEU A O 1
ATOM 1510 N N . ASP A 1 181 ? -17.453 -1.753 12.482 1.00 97.38 181 ASP A N 1
ATOM 1511 C CA . ASP A 1 181 ? -18.302 -1.204 13.549 1.00 97.38 181 ASP A CA 1
ATOM 1512 C C . ASP A 1 181 ? -18.422 0.328 13.464 1.00 97.38 181 ASP A C 1
ATOM 1514 O O . ASP A 1 181 ? -19.490 0.911 13.671 1.00 97.38 181 ASP A O 1
ATOM 1518 N N . ARG A 1 182 ? -17.315 1.004 13.135 1.00 96.69 182 ARG A N 1
ATOM 1519 C CA . ARG A 1 182 ? -17.240 2.469 13.020 1.00 96.69 182 ARG A CA 1
ATOM 1520 C C . ARG A 1 182 ? -17.577 2.989 11.621 1.00 96.69 182 ARG A C 1
ATOM 1522 O O . ARG A 1 182 ? -17.534 4.199 11.433 1.00 96.69 182 ARG A O 1
ATOM 1529 N N . HIS A 1 183 ? -17.907 2.115 10.668 1.00 96.75 183 HIS A N 1
ATOM 1530 C CA . HIS A 1 183 ? -18.192 2.472 9.274 1.00 96.75 183 HIS A CA 1
ATOM 1531 C C . HIS A 1 183 ? -17.082 3.319 8.619 1.00 96.75 183 HIS A C 1
ATOM 1533 O O . HIS A 1 183 ? -17.347 4.232 7.840 1.00 96.75 183 HIS A O 1
ATOM 1539 N N . VAL A 1 184 ? -15.820 3.011 8.929 1.00 98.06 184 VAL A N 1
ATOM 1540 C CA . VAL A 1 184 ? -14.639 3.684 8.371 1.00 98.06 184 VAL A CA 1
ATOM 1541 C C . VAL A 1 184 ? -13.851 2.704 7.502 1.00 98.06 184 VAL A C 1
ATOM 1543 O O . VAL A 1 184 ? -13.551 1.603 7.961 1.00 98.06 184 VAL A O 1
ATOM 1546 N N . PRO A 1 185 ? -13.457 3.055 6.264 1.00 98.31 185 PRO A N 1
ATOM 1547 C CA . PRO A 1 185 ? -12.602 2.177 5.472 1.00 98.31 185 PRO A CA 1
ATOM 1548 C C . PRO A 1 185 ? -11.259 1.894 6.160 1.00 98.31 185 PRO A C 1
ATOM 1550 O O . PRO A 1 185 ? -10.641 2.791 6.737 1.00 98.31 185 PRO A O 1
ATOM 1553 N N . SER A 1 186 ? -10.759 0.660 6.046 1.00 98.25 186 SER A N 1
ATOM 1554 C CA . SER A 1 186 ? -9.525 0.216 6.720 1.00 98.25 186 SER A CA 1
ATOM 1555 C C . SER A 1 186 ? -8.315 1.108 6.414 1.00 98.25 186 SER A C 1
ATOM 1557 O O . SER A 1 186 ? -7.603 1.537 7.329 1.00 98.25 186 SER A O 1
ATOM 1559 N N . ALA A 1 187 ? -8.116 1.449 5.135 1.00 98.00 187 ALA A N 1
ATOM 1560 C CA . ALA A 1 187 ? -7.034 2.331 4.700 1.00 98.00 187 ALA A CA 1
ATOM 1561 C C . ALA A 1 187 ? -7.190 3.755 5.257 1.00 98.00 187 ALA A C 1
ATOM 1563 O O . ALA A 1 187 ? -6.207 4.355 5.693 1.00 98.00 187 ALA A O 1
ATOM 1564 N N . VAL A 1 188 ? -8.425 4.269 5.297 1.00 98.50 188 VAL A N 1
ATOM 1565 C CA . VAL A 1 188 ? -8.759 5.597 5.835 1.00 98.50 188 VAL A CA 1
ATOM 1566 C C . VAL A 1 188 ? -8.455 5.668 7.329 1.00 98.50 188 VAL A C 1
ATOM 1568 O O . VAL A 1 188 ? -7.754 6.581 7.763 1.00 98.50 188 VAL A O 1
ATOM 1571 N N . ALA A 1 189 ? -8.879 4.674 8.115 1.00 98.44 189 ALA A N 1
ATOM 1572 C CA . ALA A 1 189 ? -8.532 4.604 9.533 1.00 98.44 189 ALA A CA 1
ATOM 1573 C C . ALA A 1 189 ? -7.007 4.582 9.733 1.00 98.44 189 ALA A C 1
ATOM 1575 O O . ALA A 1 189 ? -6.475 5.255 10.621 1.00 98.44 189 ALA A O 1
ATOM 1576 N N . ARG A 1 190 ? -6.270 3.849 8.883 1.00 98.19 190 ARG A N 1
ATOM 1577 C CA . ARG A 1 190 ? -4.808 3.757 9.001 1.00 98.19 190 ARG A CA 1
ATOM 1578 C C . ARG A 1 190 ? -4.135 5.080 8.632 1.00 98.19 190 ARG A C 1
ATOM 1580 O O . ARG A 1 190 ? -3.149 5.450 9.270 1.00 98.19 190 ARG A O 1
ATOM 1587 N N . ALA A 1 191 ? -4.669 5.794 7.644 1.00 98.06 191 ALA A N 1
ATOM 1588 C CA . ALA A 1 191 ? -4.219 7.130 7.273 1.00 98.06 191 ALA A CA 1
ATOM 1589 C C . ALA A 1 191 ? -4.423 8.127 8.422 1.00 98.06 191 ALA A C 1
ATOM 1591 O O . ALA A 1 191 ? -3.462 8.775 8.826 1.00 98.06 191 ALA A O 1
ATOM 1592 N N . ILE A 1 192 ? -5.614 8.160 9.033 1.00 98.44 192 ILE A N 1
ATOM 1593 C CA . ILE A 1 192 ? -5.908 9.012 10.200 1.00 98.44 192 ILE A CA 1
ATOM 1594 C C . ILE A 1 192 ? -4.926 8.727 11.344 1.00 98.44 192 ILE A C 1
ATOM 1596 O O . ILE A 1 192 ? -4.359 9.655 11.923 1.00 98.44 192 ILE A O 1
ATOM 1600 N N . TYR A 1 193 ? -4.682 7.448 11.663 1.00 97.94 193 TYR A N 1
ATOM 1601 C CA . TYR A 1 193 ? -3.704 7.065 12.688 1.00 97.94 193 TYR A CA 1
ATOM 1602 C C . TYR A 1 193 ? -2.310 7.632 12.387 1.00 97.94 193 TYR A C 1
ATOM 1604 O O . TYR A 1 193 ? -1.679 8.254 13.248 1.00 97.94 193 TYR A O 1
ATOM 1612 N N . TRP A 1 194 ? -1.823 7.409 11.165 1.00 96.94 194 TRP A N 1
ATOM 1613 C CA . TRP A 1 194 ? -0.489 7.831 10.760 1.00 96.94 194 TRP A CA 1
ATOM 1614 C C . TRP A 1 194 ? -0.332 9.344 10.751 1.00 96.94 194 TRP A C 1
ATOM 1616 O O . TRP A 1 194 ? 0.666 9.855 11.259 1.00 96.94 194 TRP A O 1
ATOM 1626 N N . ASP A 1 195 ? -1.324 10.053 10.238 1.00 97.31 195 ASP A N 1
ATOM 1627 C CA . ASP A 1 195 ? -1.275 11.500 10.113 1.00 97.31 195 ASP A CA 1
ATOM 1628 C C . ASP A 1 195 ? -1.334 12.150 11.497 1.00 97.31 195 ASP A C 1
ATOM 1630 O O . ASP A 1 195 ? -0.482 12.985 11.810 1.00 97.31 195 ASP A O 1
ATOM 1634 N N . ARG A 1 196 ? -2.195 11.665 12.406 1.00 97.06 196 ARG A N 1
ATOM 1635 C CA . ARG A 1 196 ? -2.185 12.082 13.821 1.00 97.06 196 ARG A CA 1
ATOM 1636 C C . ARG A 1 196 ? -0.823 11.840 14.476 1.00 97.06 196 ARG A C 1
ATOM 1638 O O . ARG A 1 196 ? -0.286 12.737 15.127 1.00 97.06 196 ARG A O 1
ATOM 1645 N N . LYS A 1 197 ? -0.214 10.666 14.263 1.00 94.75 197 LYS A N 1
ATOM 1646 C CA . LYS A 1 197 ? 1.128 10.338 14.783 1.00 94.75 197 LYS A CA 1
ATOM 1647 C C . LYS A 1 197 ? 2.209 11.288 14.254 1.00 94.75 197 LYS A C 1
ATOM 1649 O O . LYS A 1 197 ? 3.136 11.620 14.988 1.00 94.75 197 LYS A O 1
ATOM 1654 N N . GLN A 1 198 ? 2.081 11.739 13.007 1.00 93.50 198 GLN A N 1
ATOM 1655 C CA . GLN A 1 198 ? 2.984 12.701 12.366 1.00 93.50 198 GLN A CA 1
ATOM 1656 C C . GLN A 1 198 ? 2.593 14.168 12.608 1.00 93.50 198 GLN A C 1
ATOM 1658 O O . GLN A 1 198 ? 3.244 15.063 12.068 1.00 93.50 198 GLN A O 1
ATOM 1663 N N . LYS A 1 199 ? 1.552 14.431 13.413 1.00 95.88 199 LYS A N 1
ATOM 1664 C CA . LYS A 1 199 ? 0.981 15.768 13.650 1.00 95.88 199 LYS A CA 1
ATOM 1665 C C . LYS A 1 199 ? 0.563 16.469 12.349 1.00 95.88 199 LYS A C 1
ATOM 1667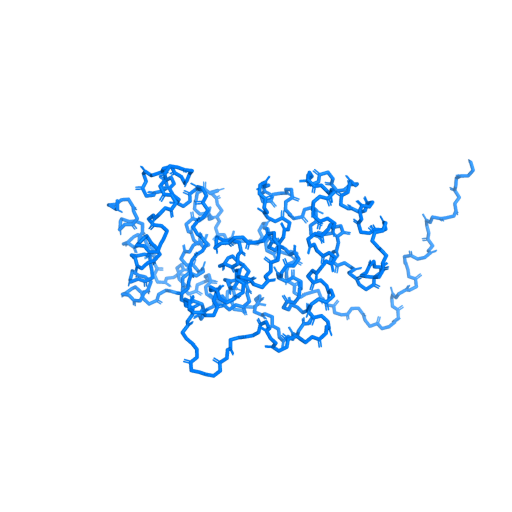 O O . LYS A 1 199 ? 0.781 17.666 12.167 1.00 95.88 199 LYS A O 1
ATOM 1672 N N . ARG A 1 200 ? -0.013 15.702 11.428 1.00 95.50 200 ARG A N 1
ATOM 1673 C CA . ARG A 1 200 ? -0.588 16.150 10.159 1.00 95.50 200 ARG A CA 1
ATOM 1674 C C . ARG A 1 200 ? -2.106 16.073 10.233 1.00 95.50 200 ARG A C 1
ATOM 1676 O O . ARG A 1 200 ? -2.667 15.237 10.935 1.00 95.50 200 ARG A O 1
ATOM 1683 N N . THR A 1 201 ? -2.766 16.967 9.510 1.00 93.12 201 THR A N 1
ATOM 1684 C CA . THR A 1 201 ? -4.228 17.010 9.418 1.00 93.12 201 THR A CA 1
ATOM 1685 C C . THR A 1 201 ? -4.754 16.213 8.228 1.00 93.12 201 THR A C 1
ATOM 1687 O O . THR A 1 201 ? -5.924 15.832 8.249 1.00 93.12 201 THR A O 1
ATOM 1690 N N . ASP A 1 202 ? -3.915 15.932 7.226 1.00 95.12 202 ASP A N 1
ATOM 1691 C CA . ASP A 1 202 ? -4.209 15.092 6.065 1.00 95.12 202 ASP A CA 1
ATOM 1692 C C . ASP A 1 202 ? -2.956 14.365 5.536 1.00 95.12 202 ASP A C 1
ATOM 1694 O O . ASP A 1 202 ? -1.829 14.629 5.974 1.00 95.12 202 ASP A O 1
ATOM 1698 N N . SER A 1 203 ? -3.167 13.479 4.556 1.00 96.69 203 SER A N 1
ATOM 1699 C CA . SER A 1 203 ? -2.126 12.606 4.004 1.00 96.69 203 SER A CA 1
ATOM 1700 C C . SER A 1 203 ? -1.352 13.220 2.826 1.00 96.69 203 SER A C 1
ATOM 1702 O O . SER A 1 203 ? -0.466 12.557 2.271 1.00 96.69 203 SER A O 1
ATOM 1704 N N . ARG A 1 204 ? -1.654 14.459 2.398 1.00 95.69 204 ARG A N 1
ATOM 1705 C CA . ARG A 1 204 ? -1.107 15.068 1.162 1.00 95.69 204 ARG A CA 1
ATOM 1706 C C . ARG A 1 204 ? 0.403 15.222 1.187 1.00 95.69 204 ARG A C 1
ATOM 1708 O O . ARG A 1 204 ? 1.039 15.163 0.142 1.00 95.69 204 ARG A O 1
ATOM 1715 N N . TYR A 1 205 ? 1.001 15.318 2.375 1.00 93.69 205 TYR A N 1
ATOM 1716 C CA . TYR A 1 205 ? 2.453 15.445 2.538 1.00 93.69 205 TYR A CA 1
ATOM 1717 C C . TYR A 1 205 ? 3.264 14.293 1.915 1.00 93.69 205 TYR A C 1
ATOM 1719 O O . TYR A 1 205 ? 4.462 14.454 1.688 1.00 93.69 205 TYR A O 1
ATOM 1727 N N . TRP A 1 206 ? 2.643 13.140 1.647 1.00 94.50 206 TRP A N 1
ATOM 1728 C CA . TRP A 1 206 ? 3.277 12.038 0.917 1.00 94.50 206 TRP A CA 1
ATOM 1729 C C . TRP A 1 206 ? 2.450 11.520 -0.261 1.00 94.50 206 TRP A C 1
ATOM 1731 O O . TRP A 1 206 ? 3.025 10.980 -1.201 1.00 94.50 206 TRP A O 1
ATOM 1741 N N . THR A 1 207 ? 1.123 11.668 -0.231 1.00 96.12 207 THR A N 1
ATOM 1742 C CA . THR A 1 207 ? 0.238 11.162 -1.297 1.00 96.12 207 THR A CA 1
ATOM 1743 C C . THR A 1 207 ? 0.218 12.041 -2.547 1.00 96.12 207 THR A C 1
ATOM 1745 O O . THR A 1 207 ? -0.209 11.549 -3.586 1.00 96.12 207 THR A O 1
ATOM 1748 N N . TYR A 1 208 ? 0.757 13.268 -2.508 1.00 94.88 208 TYR A N 1
ATOM 1749 C CA . TYR A 1 208 ? 0.825 14.166 -3.675 1.00 94.88 208 TYR A CA 1
ATOM 1750 C C . TYR A 1 208 ? 1.479 13.528 -4.915 1.00 94.88 208 TYR A C 1
ATOM 1752 O O . TYR A 1 208 ? 1.194 13.901 -6.049 1.00 94.88 208 TYR A O 1
ATOM 1760 N N . VAL A 1 209 ? 2.370 12.546 -4.730 1.00 94.88 209 VAL A N 1
ATOM 1761 C CA . VAL A 1 209 ? 3.005 11.844 -5.855 1.00 94.88 209 VAL A CA 1
ATOM 1762 C C . VAL A 1 209 ? 2.057 10.900 -6.592 1.00 94.88 209 VAL A C 1
ATOM 1764 O O . VAL A 1 209 ? 2.336 10.573 -7.745 1.00 94.88 209 VAL A O 1
ATOM 1767 N N . LEU A 1 210 ? 0.974 10.479 -5.931 1.00 94.81 210 LEU A N 1
ATOM 1768 C CA . LEU A 1 210 ? -0.072 9.591 -6.441 1.00 94.81 210 LEU A CA 1
ATOM 1769 C C . LEU A 1 210 ? -1.270 10.357 -7.018 1.00 94.81 210 LEU A C 1
ATOM 1771 O O . LEU A 1 210 ? -2.106 9.748 -7.687 1.00 94.81 210 LEU A O 1
ATOM 1775 N N . GLU A 1 211 ? -1.370 11.658 -6.737 1.00 92.38 211 GLU A N 1
ATOM 1776 C CA . GLU A 1 211 ? -2.388 12.531 -7.315 1.00 92.38 211 GLU A CA 1
ATOM 1777 C C . GLU A 1 211 ? -2.221 12.599 -8.837 1.00 92.38 211 GLU A C 1
ATOM 1779 O O . GLU A 1 211 ? -1.100 12.665 -9.365 1.00 92.38 211 GLU A O 1
ATOM 1784 N N . ARG A 1 212 ? -3.351 12.602 -9.551 1.00 83.12 212 ARG A N 1
ATOM 1785 C CA . ARG A 1 212 ? -3.352 12.797 -11.000 1.00 83.12 212 ARG A CA 1
ATOM 1786 C C . ARG A 1 212 ? -2.784 14.167 -11.305 1.00 83.12 212 ARG A C 1
ATOM 1788 O O . ARG A 1 212 ? -3.321 15.188 -10.881 1.00 83.12 212 ARG A O 1
ATOM 1795 N N . ARG A 1 213 ? -1.697 14.190 -12.069 1.00 68.25 213 ARG A N 1
ATOM 1796 C CA . ARG A 1 213 ? -1.228 15.437 -12.662 1.00 68.25 213 ARG A CA 1
ATOM 1797 C C . ARG A 1 213 ? -2.111 15.728 -13.872 1.00 68.25 213 ARG A C 1
ATOM 1799 O O . ARG A 1 213 ? -2.477 14.780 -14.568 1.00 68.25 213 ARG A O 1
ATOM 1806 N N . PRO A 1 214 ? -2.441 17.000 -14.148 1.00 51.56 214 PRO A N 1
ATOM 1807 C CA . PRO A 1 214 ? -3.036 17.363 -15.421 1.00 51.56 214 PRO A CA 1
ATOM 1808 C C . PRO A 1 214 ? -2.203 16.728 -16.532 1.00 51.56 214 PRO A C 1
ATOM 1810 O O . PRO A 1 214 ? -0.980 16.896 -16.565 1.00 51.56 214 PRO A O 1
ATOM 1813 N N . THR A 1 215 ? -2.844 15.952 -17.403 1.00 43.91 215 THR A N 1
ATOM 1814 C CA . THR A 1 215 ? -2.217 15.498 -18.638 1.00 43.91 215 THR A CA 1
ATOM 1815 C C . THR A 1 215 ? -1.875 16.752 -19.425 1.00 43.91 215 THR A C 1
ATOM 1817 O O . THR A 1 215 ? -2.751 17.379 -20.021 1.00 43.91 215 THR A O 1
ATOM 1820 N N . TYR A 1 216 ? -0.613 17.170 -19.383 1.00 39.16 216 TYR A N 1
ATOM 1821 C CA . TYR A 1 216 ? -0.121 18.145 -20.338 1.00 39.16 216 TYR A CA 1
ATOM 1822 C C . TYR A 1 216 ? -0.323 17.515 -21.716 1.00 39.16 216 TYR A C 1
ATOM 1824 O O . TYR A 1 216 ? 0.199 16.433 -21.987 1.00 39.16 216 TYR A O 1
ATOM 1832 N N . GLY A 1 217 ? -1.160 18.147 -22.541 1.00 35.53 217 GLY A N 1
ATOM 1833 C CA . GLY A 1 217 ? -1.388 17.725 -23.916 1.00 35.53 217 GLY A CA 1
ATOM 1834 C C . GLY A 1 217 ? -0.073 17.627 -24.704 1.00 35.53 217 GLY A C 1
ATOM 1835 O O . GLY A 1 217 ? 0.972 18.102 -24.245 1.00 35.53 217 GLY A O 1
ATOM 1836 N N . PRO A 1 218 ? -0.107 17.028 -25.905 1.00 39.59 218 PRO A N 1
ATOM 1837 C CA . PRO A 1 218 ? 1.087 16.724 -26.701 1.00 39.59 218 PRO A CA 1
ATOM 1838 C C . PRO A 1 218 ? 1.997 17.931 -27.002 1.00 39.59 218 PRO A C 1
ATOM 1840 O O . PRO A 1 218 ? 3.160 17.738 -27.342 1.00 39.59 218 PRO A O 1
ATOM 1843 N N . GLU A 1 219 ? 1.529 19.164 -26.808 1.00 37.69 219 GLU A N 1
ATOM 1844 C CA . GLU A 1 219 ? 2.271 20.391 -27.110 1.00 37.69 219 GLU A CA 1
ATOM 1845 C C . GLU A 1 219 ? 3.380 20.760 -26.110 1.00 37.69 219 GLU A C 1
ATOM 1847 O O . GLU A 1 219 ? 4.191 21.624 -26.424 1.00 37.69 219 GLU A O 1
ATOM 1852 N N . ASN A 1 220 ? 3.494 20.102 -24.945 1.00 42.25 220 ASN A N 1
ATOM 1853 C CA . ASN A 1 220 ? 4.516 20.469 -23.946 1.00 42.25 220 ASN A CA 1
ATOM 1854 C C . ASN A 1 220 ? 5.572 19.389 -23.648 1.00 42.25 220 ASN A C 1
ATOM 1856 O O . ASN A 1 220 ? 6.322 19.485 -22.679 1.00 42.25 220 ASN A O 1
ATOM 1860 N N . THR A 1 221 ? 5.701 18.381 -24.517 1.00 38.19 221 THR A N 1
ATOM 1861 C CA . THR A 1 221 ? 6.853 17.453 -24.492 1.00 38.19 221 THR A CA 1
ATOM 1862 C C . THR A 1 221 ? 8.136 18.062 -25.082 1.00 38.19 221 THR A C 1
ATOM 1864 O O . THR A 1 221 ? 9.200 17.446 -25.012 1.00 38.19 221 THR A O 1
ATOM 1867 N N . ALA A 1 222 ? 8.065 19.291 -25.606 1.00 34.44 222 ALA A N 1
ATOM 1868 C CA . ALA A 1 222 ? 9.194 20.003 -26.201 1.00 34.44 222 ALA A CA 1
ATOM 1869 C C . ALA A 1 222 ? 10.005 20.872 -25.213 1.00 34.44 222 ALA A C 1
ATOM 1871 O O . ALA A 1 222 ? 11.151 21.188 -25.508 1.00 34.44 222 ALA A O 1
ATOM 1872 N N . VAL A 1 223 ? 9.494 21.207 -24.020 1.00 38.38 223 VAL A N 1
ATOM 1873 C CA . VAL A 1 223 ? 10.121 22.236 -23.148 1.00 38.38 223 VAL A CA 1
ATOM 1874 C C . VAL A 1 223 ? 11.063 21.667 -22.065 1.00 38.38 223 VAL A C 1
ATOM 1876 O O . VAL A 1 223 ? 11.670 22.404 -21.296 1.00 38.38 223 VAL A O 1
ATOM 1879 N N . HIS A 1 224 ? 11.302 20.352 -22.043 1.00 35.06 224 HIS A N 1
ATOM 1880 C CA . HIS A 1 224 ? 12.380 19.754 -21.230 1.00 35.06 224 HIS A CA 1
ATOM 1881 C C . HIS A 1 224 ? 13.456 19.032 -22.053 1.00 35.06 224 HIS A C 1
ATOM 1883 O O . HIS A 1 224 ? 14.204 18.213 -21.521 1.00 35.06 224 HIS A O 1
ATOM 1889 N N . ARG A 1 225 ? 13.572 19.365 -23.347 1.00 35.47 225 ARG A N 1
ATOM 1890 C CA . ARG A 1 225 ? 14.702 18.961 -24.205 1.00 35.47 225 ARG A CA 1
ATOM 1891 C C . ARG A 1 225 ? 15.711 20.077 -24.491 1.00 35.47 225 ARG A C 1
ATOM 1893 O O . ARG A 1 225 ? 16.740 19.801 -25.093 1.00 35.47 225 ARG A O 1
ATOM 1900 N N . GLU A 1 226 ? 15.484 21.282 -23.986 1.00 31.92 226 GLU A N 1
ATOM 1901 C CA . GLU A 1 226 ? 16.443 22.387 -24.043 1.00 31.92 226 GLU A CA 1
ATOM 1902 C C . GLU A 1 226 ? 16.795 22.776 -22.606 1.00 31.92 226 GLU A C 1
ATOM 1904 O O . GLU A 1 226 ? 15.988 23.409 -21.936 1.00 31.92 226 GLU A O 1
ATOM 1909 N N . ASN A 1 227 ? 17.918 22.248 -22.102 1.00 34.38 227 ASN A N 1
ATOM 1910 C CA . ASN A 1 227 ? 18.726 22.728 -20.954 1.00 34.38 227 ASN A CA 1
ATOM 1911 C C . ASN A 1 227 ? 19.685 21.652 -20.395 1.00 34.38 227 ASN A C 1
ATOM 1913 O O . ASN A 1 227 ? 20.132 21.747 -19.256 1.00 34.38 227 ASN A O 1
ATOM 1917 N N . ILE A 1 228 ? 20.045 20.633 -21.185 1.00 36.44 228 ILE A N 1
ATOM 1918 C CA . ILE A 1 228 ? 21.249 19.819 -20.940 1.00 36.44 228 ILE A CA 1
ATOM 1919 C C . ILE A 1 228 ? 21.971 19.609 -22.275 1.00 36.44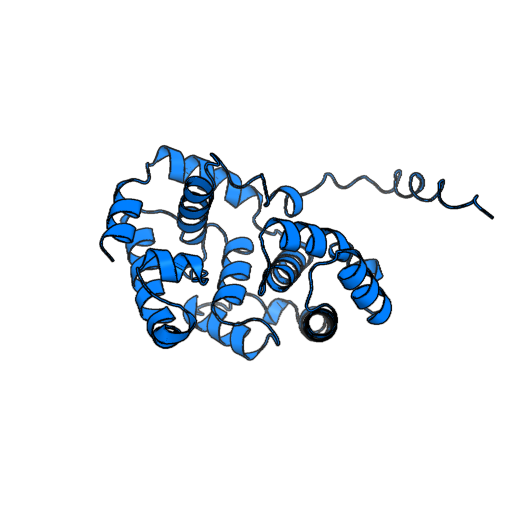 228 ILE A C 1
ATOM 1921 O O . ILE A 1 228 ? 22.114 18.493 -22.761 1.00 36.44 228 ILE A O 1
ATOM 1925 N N . VAL A 1 229 ? 22.378 20.710 -22.900 1.00 40.50 229 VAL A N 1
ATOM 1926 C CA . VAL A 1 229 ? 23.518 20.747 -23.821 1.00 40.50 229 VAL A CA 1
ATOM 1927 C C . VAL A 1 229 ? 24.198 22.083 -23.561 1.00 40.50 229 VAL A C 1
ATOM 1929 O O . VAL A 1 229 ? 23.763 23.096 -24.084 1.00 40.50 229 VAL A O 1
ATOM 1932 N N . ASP A 1 230 ? 25.121 22.079 -22.604 1.00 34.28 230 ASP A N 1
ATOM 1933 C CA . ASP A 1 230 ? 26.328 22.916 -22.560 1.00 34.28 230 ASP A CA 1
ATOM 1934 C C . ASP A 1 230 ? 26.871 22.905 -21.138 1.00 34.28 230 ASP A C 1
ATOM 1936 O O . ASP A 1 230 ? 26.479 23.720 -20.314 1.00 34.28 230 ASP A O 1
ATOM 1940 N N . LEU A 1 231 ? 27.759 21.950 -20.865 1.00 28.38 231 LEU A N 1
ATOM 1941 C CA . LEU A 1 231 ? 28.977 22.155 -20.083 1.00 28.38 231 LEU A CA 1
ATOM 1942 C C . LEU A 1 231 ? 29.948 21.034 -20.481 1.00 28.38 231 LEU A C 1
ATOM 1944 O O . LEU A 1 231 ? 29.929 19.934 -19.926 1.00 28.38 231 LEU A O 1
ATOM 1948 N N . THR A 1 232 ? 30.734 21.326 -21.518 1.00 36.88 232 THR A N 1
ATOM 1949 C CA . THR A 1 232 ? 32.125 20.861 -21.631 1.00 36.88 232 THR A CA 1
ATOM 1950 C C . THR A 1 232 ? 32.935 21.304 -20.424 1.00 36.88 232 THR A C 1
ATOM 1952 O O . THR A 1 232 ? 32.714 22.461 -19.995 1.00 36.88 232 THR A O 1
#

Secondary structure (DSSP, 8-state):
-HHHHHHHHH--HHHHHHHHHHHHTT---SHHHHHHHHHHHHHTTTS-HHHHHHHHHHHS-GGGTTT-HHHHHHHHHHTT-S-HHHHHHHHHHHHHHHHH-GGGGSPPTT--HHHHHHHHHHHSTT--HHHHHHHHHHHSTTT-------HHHHHHTT--HHHHGGGHHHHHHHHHHHHHHTT--HHHHHHHHHHHHTT-SSSHHHHTTTSPPP---GGGTTTTSSSSS---

Radius of gyration: 18.71 Å; chains: 1; bounding box: 50×39×52 Å